Protein AF-A0A8J7PRW8-F1 (afdb_monomer)

Nearest PDB structures (foldseek):
  3bfv-assembly2_B  TM=8.418E-01  e=1.965E-11  Staphylococcus aureus
  2ved-assembly1_B  TM=7.877E-01  e=4.001E-12  Staphylococcus aureus
  7nib-assembly1_F  TM=8.378E-01  e=3.036E-10  Escherichia coli
  7nib-assembly1_E  TM=8.323E-01  e=1.944E-10  Escherichia coli
  4v02-assembly1_A  TM=8.306E-01  e=4.307E-07  Aquifex aeolicus

Solvent-accessible surface area (backbone atoms only — not comparable to full-atom values): 22833 Å² total; per-residue (Å²): 136,86,80,89,78,88,89,73,88,93,68,94,76,87,87,81,88,78,84,83,82,77,83,81,77,77,86,78,80,78,81,80,82,81,77,85,81,73,93,78,88,77,87,83,64,90,85,82,62,81,87,84,80,92,74,85,83,90,84,91,79,89,82,81,93,74,81,86,72,85,76,86,79,86,76,80,78,81,79,73,83,72,76,79,75,82,82,87,74,88,74,82,70,75,77,82,68,69,80,29,32,70,58,38,85,74,31,41,36,75,82,38,58,84,39,74,67,26,52,49,40,47,53,48,48,52,56,54,49,70,75,50,76,78,86,53,47,48,35,36,35,37,30,11,43,42,80,69,25,38,39,51,46,51,51,50,24,41,40,49,40,50,17,69,72,73,74,42,36,24,36,40,33,34,71,54,82,50,80,83,33,60,33,64,40,31,30,37,68,55,58,57,5,50,33,36,41,54,69,64,78,43,58,64,83,68,21,51,38,63,36,56,46,77,48,32,33,38,28,22,26,33,86,58,83,83,50,74,70,32,62,72,45,43,66,63,52,50,54,59,46,43,77,72,24,50,35,37,40,32,42,38,60,40,57,84,77,60,95,52,47,70,57,38,55,72,24,77,27,30,34,42,24,30,32,75,91,39,68,90,31,72,48,36,51,53,39,55,54,48,40,50,73,46,63,26,44,76,75,50,73,46,73,42,85,54,72,40,80,76,63,81,71,82,80,78,80,93,74,91,81,82,90,80,92,78,92,78,90,82,88,78,90,80,88,84,85,91,74,92,75,82,70,79,86,67,81,84,79,76,77,60,96,86,74,134

Mean predicted aligned error: 18.71 Å

Secondary structure (DSSP, 8-state):
-PPP----SS-----------PPPPPPPPPPPPPPPPPPPPPPPPGGGSPP----------------PPPPPP-PPPPPPPPPPP-------PPP----PPPPPTT-HHHH-TTSHHHHHHHHHHHHHHHHT-SSSPPEEEEEESSTTS-HHHHHHHHHHHHHHTTS--EEEEESS--TT-HHHHTT--S-S-HHHHHTTSS-HHHHPEE-SSTTEEEE---SS---HHHHHHHHHHHHHHHTT-SEEEEE-PSTTSS--HHHHHH-SEEEEEE-GGGTTSHHHHHHHHHHHHTT--EEEEEE--PPPPPP-PPPP------------------------------------TT--

pLDDT: mean 70.37, std 23.95, range [24.77, 97.81]

Radius of gyration: 39.71 Å; Cα contacts (8 Å, |Δi|>4): 454; chains: 1; bounding box: 93×118×89 Å

Sequence (356 aa):
MGRTFEVLGGRLRKAAGAESVTAVPFPVAEPEPDAPAGPILVPTTPDDLPDDDDSVPHVEVGGPRTKAAPSPQLLPPKPAPLPAAAEVAFQLLPAEARPAGAPGPEVITYHRPDHPVARQYRRLADGIASQHASGRPPLLLFTSASARTAGTATVANLAVTRAGDGLGRVLVIEAERCPGSSAERFGVPPVPGLRELLARTVPLSMALHRTGVDGVYHLPAGRSNVGTDEAARLPALLEQLRARFEWILVDAPVWGTHPLTHWVQASDGVYLVLRPDEWDSSQADMAHEGIARAGGKLRGCVTTDEPPIPAATGTPGPSANGHGDRDEVIDHVGSPVGVPRRRLRVPLIIRRPGDD

Foldseek 3Di:
DDDDDDDDDPDDDDDDDDDDDDDDDDDDDDDDDDDDDDDDDDDDDPVPDPDDDDDDDDDDDDDDDDDDDDDDDDDDDDDDPDPDDPDDDDDDDPPPQVAQDAFDPLLCCVVPVPDPVVVVLLLVLVLVCVVPVPPFQFAEEEAELDLFFARLSSLNNNQLSVVVVVPAAEEEEEQDDDQVHNCVRQSHDLPDFLQCCLVVVDPPVRQWHDGNGPSYIYGHNHDDDDDPSSLVCVLVVVVVVRVHTSYYYYRYYHPPPDDCLSVQVSGPEYEYEYAPVCCQPPSVVCRVVVSVVSVHHHPYYHHDPDGRDDRDDDDDDDDDDDDDDDDDDDDDDDDDDDDDDPDPPPPPPPDDPPDD

Structure (mmCIF, N/CA/C/O backbone):
data_AF-A0A8J7PRW8-F1
#
_entry.id   AF-A0A8J7PRW8-F1
#
loop_
_atom_site.group_PDB
_atom_site.id
_atom_site.type_symbol
_atom_site.label_atom_id
_atom_site.label_alt_id
_atom_site.label_comp_id
_atom_site.label_asym_id
_atom_site.label_entity_id
_atom_site.label_seq_id
_atom_site.pdbx_PDB_ins_code
_atom_site.Cartn_x
_atom_site.Cartn_y
_atom_site.Cartn_z
_atom_site.occupancy
_atom_site.B_iso_or_equiv
_atom_site.auth_seq_id
_atom_site.auth_comp_id
_atom_site.auth_asym_id
_atom_site.auth_atom_id
_atom_site.pdbx_PDB_model_num
ATOM 1 N N . MET A 1 1 ? -32.791 -2.041 -16.830 1.00 39.12 1 MET A N 1
ATOM 2 C CA . MET A 1 1 ? -31.819 -1.484 -17.797 1.00 39.12 1 MET A CA 1
ATOM 3 C C . MET A 1 1 ? -32.145 -0.013 -18.018 1.00 39.12 1 MET A C 1
ATOM 5 O O . MET A 1 1 ? -33.003 0.320 -18.829 1.00 39.12 1 MET A O 1
ATOM 9 N N . GLY A 1 2 ? -31.552 0.847 -17.188 1.00 32.38 2 GLY A N 1
ATOM 10 C CA . GLY A 1 2 ? -31.683 2.299 -17.291 1.00 32.38 2 GLY A CA 1
ATOM 11 C C . GLY A 1 2 ? -30.965 2.795 -18.541 1.00 32.38 2 GLY A C 1
ATOM 12 O O . GLY A 1 2 ? -29.828 2.408 -18.795 1.00 32.38 2 GLY A O 1
ATOM 13 N N . ARG A 1 3 ? -31.672 3.585 -19.347 1.00 33.50 3 ARG A N 1
ATOM 14 C CA . ARG A 1 3 ? -31.180 4.182 -20.588 1.00 33.50 3 ARG A CA 1
ATOM 15 C C . ARG A 1 3 ? -30.571 5.536 -20.244 1.00 33.50 3 ARG A C 1
ATOM 17 O O . ARG A 1 3 ? -31.283 6.407 -19.751 1.00 33.50 3 ARG A O 1
ATOM 24 N N . THR A 1 4 ? -29.280 5.710 -20.481 1.00 33.62 4 THR A N 1
ATOM 25 C CA . THR A 1 4 ? -28.637 7.023 -20.438 1.00 33.62 4 THR A CA 1
ATOM 26 C C . THR A 1 4 ? -29.005 7.803 -21.700 1.00 33.62 4 THR A C 1
ATOM 28 O O . THR A 1 4 ? -28.842 7.322 -22.818 1.00 33.62 4 THR A O 1
ATOM 31 N N . PHE A 1 5 ? -29.552 9.001 -21.499 1.00 34.16 5 PHE A N 1
ATOM 32 C CA . PHE A 1 5 ? -29.755 10.028 -22.516 1.00 34.16 5 PHE A CA 1
ATOM 33 C C . PHE A 1 5 ? -28.681 11.096 -22.295 1.00 34.16 5 PHE A C 1
ATOM 35 O O . PHE A 1 5 ? -28.517 11.551 -21.165 1.00 34.16 5 PHE A O 1
ATOM 42 N N . GLU A 1 6 ? -27.982 11.523 -23.343 1.00 36.00 6 GLU A N 1
ATOM 43 C CA . GLU A 1 6 ? -27.193 12.757 -23.293 1.00 36.00 6 GLU A CA 1
ATOM 44 C C . GLU A 1 6 ? -28.044 13.934 -23.775 1.00 36.00 6 GLU A C 1
ATOM 46 O O . GLU A 1 6 ? -28.747 13.855 -24.785 1.00 36.00 6 GLU A O 1
ATOM 51 N N . VAL A 1 7 ? -27.990 15.033 -23.021 1.00 32.31 7 VAL A N 1
ATOM 52 C CA . VAL A 1 7 ? -28.676 16.289 -23.322 1.00 32.31 7 VAL A CA 1
ATOM 53 C C . VAL A 1 7 ? -27.626 17.312 -23.732 1.00 32.31 7 VAL A C 1
ATOM 55 O O . VAL A 1 7 ? -26.867 17.790 -22.896 1.00 32.31 7 VAL A O 1
ATOM 58 N N . LEU A 1 8 ? -27.632 17.701 -25.006 1.00 35.25 8 LEU A N 1
ATOM 59 C CA . LEU A 1 8 ? -26.970 18.915 -25.474 1.00 35.25 8 LEU A CA 1
ATOM 60 C C . LEU A 1 8 ? -27.938 19.668 -26.401 1.00 35.25 8 LEU A C 1
ATOM 62 O O . LEU A 1 8 ? -28.358 19.149 -27.431 1.00 35.25 8 LEU A O 1
ATOM 66 N N . GLY A 1 9 ? -28.329 20.889 -26.022 1.00 46.78 9 GLY A N 1
ATOM 67 C CA . GLY A 1 9 ? -28.955 21.844 -26.949 1.00 46.78 9 GLY A CA 1
ATOM 68 C C . GLY A 1 9 ? -30.424 21.623 -27.350 1.00 46.78 9 GLY A C 1
ATOM 69 O O . GLY A 1 9 ? -30.821 22.043 -28.433 1.00 46.78 9 GLY A O 1
ATOM 70 N N . GLY A 1 10 ? -31.258 21.014 -26.501 1.00 40.97 10 GLY A N 1
ATOM 71 C CA . GLY A 1 10 ? -32.716 21.232 -26.544 1.00 40.97 10 GLY A CA 1
ATOM 72 C C . GLY A 1 10 ? -33.526 20.612 -27.696 1.00 40.97 10 GLY A C 1
ATOM 73 O O . GLY A 1 10 ? -34.686 20.986 -27.862 1.00 40.97 10 GLY A O 1
ATOM 74 N N . ARG A 1 11 ? -32.996 19.653 -28.472 1.00 34.28 11 ARG A N 1
ATOM 75 C CA . ARG A 1 11 ? -33.798 18.810 -29.391 1.00 34.28 11 ARG A CA 1
ATOM 76 C C . ARG A 1 11 ? -33.260 17.374 -29.461 1.00 34.28 11 ARG A C 1
ATOM 78 O O . ARG A 1 11 ? -32.131 17.164 -29.888 1.00 34.28 11 ARG A O 1
ATOM 85 N N . LEU A 1 12 ? -34.086 16.382 -29.102 1.00 32.88 12 LEU A N 1
ATOM 86 C CA . LEU A 1 12 ? -33.783 14.954 -29.286 1.00 32.88 12 LEU A CA 1
ATOM 87 C C . LEU A 1 12 ? -33.868 14.569 -30.774 1.00 32.88 12 LEU A C 1
ATOM 89 O O . LEU A 1 12 ? -34.892 14.799 -31.419 1.00 32.88 12 LEU A O 1
ATOM 93 N N . ARG A 1 13 ? -32.839 13.898 -31.301 1.00 40.28 13 ARG A N 1
ATOM 94 C CA . ARG A 1 13 ? -32.926 13.107 -32.540 1.00 40.28 13 ARG A CA 1
ATOM 95 C C . ARG A 1 13 ? -32.413 11.689 -32.291 1.00 40.28 13 ARG A C 1
ATOM 97 O O . ARG A 1 13 ? -31.433 11.491 -31.583 1.00 40.28 13 ARG A O 1
ATOM 104 N N . LYS A 1 14 ? -33.102 10.709 -32.880 1.00 35.78 14 LYS A N 1
ATOM 105 C CA . LYS A 1 14 ? -32.767 9.278 -32.856 1.00 35.78 14 LYS A CA 1
ATOM 106 C C . LYS A 1 14 ? -31.540 9.044 -33.746 1.00 35.78 14 LYS A C 1
ATOM 108 O O . LYS A 1 14 ? -31.634 9.260 -34.951 1.00 35.78 14 LYS A O 1
ATOM 113 N N . ALA A 1 15 ? -30.413 8.620 -33.175 1.00 37.31 15 ALA A N 1
ATOM 114 C CA . ALA A 1 15 ? -29.285 8.140 -33.968 1.00 37.31 15 ALA A CA 1
ATOM 115 C C . ALA A 1 15 ? -29.658 6.778 -34.577 1.00 37.31 15 ALA A C 1
ATOM 117 O O . ALA A 1 15 ? -30.018 5.840 -33.865 1.00 37.31 15 ALA A O 1
ATOM 118 N N . ALA A 1 16 ? -29.661 6.717 -35.906 1.00 36.75 16 ALA A N 1
ATOM 119 C CA . ALA A 1 16 ? -29.861 5.511 -36.694 1.00 36.75 16 ALA A CA 1
ATOM 120 C C . ALA A 1 16 ? -28.494 4.891 -37.016 1.00 36.75 16 ALA A C 1
ATOM 122 O O . ALA A 1 16 ? -27.565 5.624 -37.345 1.00 36.75 16 ALA A O 1
ATOM 123 N N . GLY A 1 17 ? -28.400 3.562 -36.954 1.00 48.97 17 GLY A N 1
ATOM 124 C CA . GLY A 1 17 ? -27.229 2.808 -37.407 1.00 48.97 17 GLY A CA 1
ATOM 125 C C . GLY A 1 17 ? -26.612 1.929 -36.324 1.00 48.97 17 GLY A C 1
ATOM 126 O O . GLY A 1 17 ? -25.584 2.274 -35.756 1.00 48.97 17 GLY A O 1
ATOM 127 N N . ALA A 1 18 ? -27.235 0.781 -36.061 1.00 34.28 18 ALA A N 1
ATOM 128 C CA . ALA A 1 18 ? -26.563 -0.370 -35.469 1.00 34.28 18 ALA A CA 1
ATOM 129 C C . ALA A 1 18 ? -27.143 -1.625 -36.132 1.00 34.28 18 ALA A C 1
ATOM 131 O O . ALA A 1 18 ? -28.318 -1.943 -35.941 1.00 34.28 18 ALA A O 1
ATOM 132 N N . GLU A 1 19 ? -26.338 -2.276 -36.970 1.00 42.56 19 GLU A N 1
ATOM 133 C CA . GLU A 1 19 ? -26.643 -3.595 -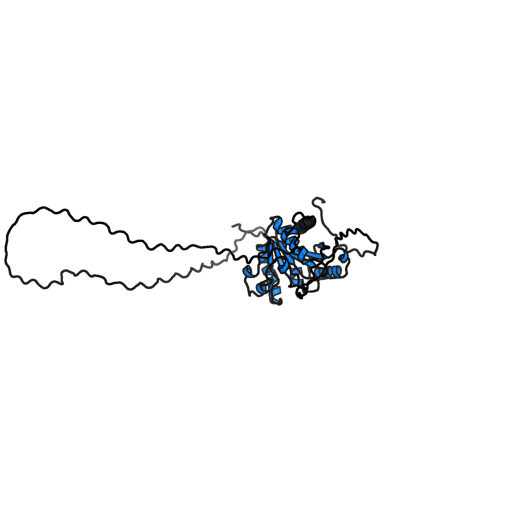37.521 1.00 42.56 19 GLU A CA 1
ATOM 134 C C . GLU A 1 19 ? -26.587 -4.644 -36.405 1.00 42.56 19 GLU A C 1
ATOM 136 O O . GLU A 1 19 ? -25.722 -4.613 -35.526 1.00 42.56 19 GLU A O 1
ATOM 141 N N . SER A 1 20 ? -27.546 -5.567 -36.425 1.00 38.97 20 SER A N 1
ATOM 142 C CA . SER A 1 20 ? -27.630 -6.683 -35.491 1.00 38.97 20 SER A CA 1
ATOM 143 C C . SER A 1 20 ? -26.578 -7.736 -35.833 1.00 38.97 20 SER A C 1
ATOM 145 O O . SER A 1 20 ? -26.661 -8.364 -36.887 1.00 38.97 20 SER A O 1
ATOM 147 N N . VAL A 1 21 ? -25.630 -7.978 -34.928 1.00 39.91 21 VAL A N 1
ATOM 148 C CA . VAL A 1 21 ? -24.772 -9.166 -34.996 1.00 39.91 21 VAL A CA 1
ATOM 149 C C . VAL A 1 21 ? -25.582 -10.359 -34.495 1.00 39.91 21 VAL A C 1
ATOM 151 O O . VAL A 1 21 ? -26.010 -10.403 -33.341 1.00 39.91 21 VAL A O 1
ATOM 154 N N . THR A 1 22 ? -25.837 -11.297 -35.399 1.00 41.53 22 THR A N 1
ATOM 155 C CA . THR A 1 22 ? -26.571 -12.538 -35.164 1.00 41.53 22 THR A CA 1
ATOM 156 C C . THR A 1 22 ? -25.794 -13.441 -34.209 1.00 41.53 22 THR A C 1
ATOM 158 O O . THR A 1 22 ? -24.582 -13.610 -34.344 1.00 41.53 22 THR A O 1
ATOM 161 N N . ALA A 1 23 ? -26.494 -14.038 -33.244 1.00 43.12 23 ALA A N 1
ATOM 162 C CA . ALA A 1 23 ? -25.923 -15.042 -32.356 1.00 43.12 23 ALA A CA 1
ATOM 163 C C . ALA A 1 23 ? -25.414 -16.241 -33.170 1.00 43.12 23 ALA A C 1
ATOM 165 O O . ALA A 1 23 ? -26.146 -16.786 -33.996 1.00 43.12 23 ALA A O 1
ATOM 166 N N . VAL A 1 24 ? -24.167 -16.649 -32.928 1.00 45.00 24 VAL A N 1
ATOM 167 C CA . VAL A 1 24 ? -23.604 -17.880 -33.492 1.00 45.00 24 VAL A CA 1
ATOM 168 C C . VAL A 1 24 ? -24.190 -19.055 -32.700 1.00 45.00 24 VAL A C 1
ATOM 170 O O . VAL A 1 24 ? -24.001 -19.097 -31.481 1.00 45.00 24 VAL A O 1
ATOM 173 N N . PRO A 1 25 ? -24.935 -19.981 -33.326 1.00 46.41 25 PRO A N 1
ATOM 174 C CA . PRO A 1 25 ? -25.463 -21.141 -32.625 1.00 46.41 25 PRO A CA 1
ATOM 175 C C . PRO A 1 25 ? -24.333 -22.119 -32.283 1.00 46.41 25 PRO A C 1
ATOM 177 O O . PRO A 1 25 ? -23.375 -22.277 -33.040 1.00 46.41 25 PRO A O 1
ATOM 180 N N . PHE A 1 26 ? -24.455 -22.773 -31.126 1.00 41.38 26 PHE A N 1
ATOM 181 C CA . PHE A 1 26 ? -23.578 -23.871 -30.721 1.00 41.38 26 PHE A CA 1
ATOM 182 C C . PHE A 1 26 ? -23.597 -24.990 -31.779 1.00 41.38 26 PHE A C 1
ATOM 184 O O . PHE A 1 26 ? -24.664 -25.265 -32.335 1.00 41.38 26 PHE A O 1
ATOM 191 N N . PRO A 1 27 ? -22.456 -25.649 -32.059 1.00 52.56 27 PRO A N 1
ATOM 192 C CA . PRO A 1 27 ? -22.428 -26.777 -32.981 1.00 52.56 27 PRO A CA 1
ATOM 193 C C . PRO A 1 27 ? -23.339 -27.897 -32.464 1.00 52.56 27 PRO A C 1
ATOM 195 O O . PRO A 1 27 ? -23.251 -28.309 -31.307 1.00 52.56 27 PRO A O 1
ATOM 198 N N . VAL A 1 28 ? -24.243 -28.346 -33.333 1.00 52.53 28 VAL A N 1
ATOM 199 C CA . VAL A 1 28 ? -25.141 -29.480 -33.099 1.00 52.53 28 VAL A CA 1
ATOM 200 C C . VAL A 1 28 ? -24.287 -30.745 -33.046 1.00 52.53 28 VAL A C 1
ATOM 202 O O . VAL A 1 28 ? -23.485 -30.977 -33.948 1.00 52.53 28 VAL A O 1
ATOM 205 N N . ALA A 1 29 ? -24.435 -31.533 -31.980 1.00 46.38 29 ALA A N 1
ATOM 206 C CA . ALA A 1 29 ? -23.782 -32.830 -31.857 1.00 46.38 29 ALA A CA 1
ATOM 207 C C . ALA A 1 29 ? -24.235 -33.747 -33.004 1.00 46.38 29 ALA A C 1
ATOM 209 O O . ALA A 1 29 ? -25.436 -33.918 -33.223 1.00 46.38 29 ALA A O 1
ATOM 210 N N . GLU A 1 30 ? -23.279 -34.305 -33.746 1.00 56.84 30 GLU A N 1
ATOM 211 C CA . GLU A 1 30 ? -23.557 -35.322 -34.759 1.00 56.84 30 GLU A CA 1
ATOM 212 C C . GLU A 1 30 ? -24.133 -36.580 -34.079 1.00 56.84 30 GLU A C 1
ATOM 214 O O . GLU A 1 30 ? -23.647 -36.965 -33.011 1.00 56.84 30 GLU A O 1
ATOM 219 N N . PRO A 1 31 ? -25.179 -37.213 -34.641 1.00 51.62 31 PRO A N 1
ATOM 220 C CA . PRO A 1 31 ? -25.717 -38.451 -34.093 1.00 51.62 31 PRO A CA 1
ATOM 221 C C . PRO A 1 31 ? -24.697 -39.585 -34.257 1.00 51.62 31 PRO A C 1
ATOM 223 O O . PRO A 1 31 ? -24.159 -39.787 -35.346 1.00 51.62 31 PRO A O 1
ATOM 226 N N . GLU A 1 32 ? -24.433 -40.320 -33.173 1.00 59.47 32 GLU A N 1
ATOM 227 C CA . GLU A 1 32 ? -23.596 -41.522 -33.217 1.00 59.47 32 GLU A CA 1
ATOM 228 C C . GLU A 1 32 ? -24.162 -42.564 -34.204 1.00 59.47 32 GLU A C 1
ATOM 230 O O . GLU A 1 32 ? -25.383 -42.687 -34.333 1.00 59.47 32 GLU A O 1
ATOM 235 N N . PRO A 1 33 ? -23.301 -43.329 -34.902 1.00 56.66 33 PRO A N 1
ATOM 236 C CA . PRO A 1 33 ? -23.744 -44.370 -35.822 1.00 56.66 33 PRO A CA 1
ATOM 237 C C . PRO A 1 33 ? -24.403 -45.544 -35.079 1.00 56.66 33 PRO A C 1
ATOM 239 O O . PRO A 1 33 ? -23.856 -46.066 -34.107 1.00 56.66 33 PRO A O 1
ATOM 242 N N . ASP A 1 34 ? -25.565 -45.970 -35.585 1.00 58.94 34 ASP A N 1
ATOM 243 C CA . ASP A 1 34 ? -26.371 -47.086 -35.079 1.00 58.94 34 ASP A CA 1
ATOM 244 C C . ASP A 1 34 ? -25.555 -48.377 -34.880 1.00 58.94 34 ASP A C 1
ATOM 246 O O . ASP A 1 34 ? -24.792 -48.815 -35.748 1.00 58.94 34 ASP A O 1
ATOM 250 N N . ALA A 1 35 ? -25.769 -49.028 -33.735 1.00 55.53 35 ALA A N 1
ATOM 251 C CA . ALA A 1 35 ? -25.228 -50.350 -33.435 1.00 55.53 35 ALA A CA 1
ATOM 252 C C . ALA A 1 35 ? -25.771 -51.411 -34.423 1.00 55.53 35 ALA A C 1
ATOM 254 O O . ALA A 1 35 ? -26.935 -51.337 -34.824 1.00 55.53 35 ALA A O 1
ATOM 255 N N . PRO A 1 36 ? -24.980 -52.434 -34.809 1.00 54.38 36 PRO A N 1
ATOM 256 C CA . PRO A 1 36 ? -25.421 -53.426 -35.786 1.00 54.38 36 PRO A CA 1
ATOM 257 C C . PRO A 1 36 ? -26.613 -54.246 -35.266 1.00 54.38 36 PRO A C 1
ATOM 259 O O . PRO A 1 36 ? -26.578 -54.803 -34.167 1.00 54.38 36 PRO A O 1
ATOM 262 N N . ALA A 1 37 ? -27.662 -54.326 -36.088 1.00 59.75 37 ALA A N 1
ATOM 263 C CA . ALA A 1 37 ? -28.901 -55.039 -35.800 1.00 59.75 37 ALA A CA 1
ATOM 264 C C . ALA A 1 37 ? -28.657 -56.543 -35.567 1.00 59.75 37 ALA A C 1
ATOM 266 O O . ALA A 1 37 ? -28.071 -57.233 -36.402 1.00 59.75 37 ALA A O 1
ATOM 267 N N . GLY A 1 38 ? -29.135 -57.058 -34.430 1.00 57.41 38 GLY A N 1
ATOM 268 C CA . GLY A 1 38 ? -29.214 -58.498 -34.171 1.00 57.41 38 GLY A CA 1
ATOM 269 C C . GLY A 1 38 ? -30.211 -59.201 -35.109 1.00 57.41 38 GLY A C 1
ATOM 270 O O . GLY A 1 38 ? -31.019 -58.535 -35.758 1.00 57.41 38 GLY A O 1
ATOM 271 N N . PRO A 1 39 ? -30.172 -60.543 -35.209 1.00 57.31 39 PRO A N 1
ATOM 272 C CA . PRO A 1 39 ? -30.936 -61.283 -36.211 1.00 57.31 39 PRO A CA 1
ATOM 273 C C . PRO A 1 39 ? -32.454 -61.112 -36.040 1.00 57.31 39 PRO A C 1
ATOM 275 O O . PRO A 1 39 ? -32.998 -61.297 -34.951 1.00 57.31 39 PRO A O 1
ATOM 278 N N . ILE A 1 40 ? -33.125 -60.784 -37.147 1.00 62.38 40 ILE A N 1
ATOM 279 C CA . ILE A 1 40 ? -34.576 -60.592 -37.253 1.00 62.38 40 ILE A CA 1
ATOM 280 C C . ILE A 1 40 ? -35.207 -61.893 -37.765 1.00 62.38 40 ILE A C 1
ATOM 282 O O . ILE A 1 40 ? -34.791 -62.422 -38.794 1.00 62.38 40 ILE A O 1
ATOM 286 N N . LEU A 1 41 ? -36.227 -62.399 -37.066 1.00 43.19 41 LEU A N 1
ATOM 287 C CA . LEU A 1 41 ? -37.080 -63.484 -37.562 1.00 43.19 41 LEU A CA 1
ATOM 288 C C . LEU A 1 41 ? -38.111 -62.909 -38.540 1.00 43.19 41 LEU A C 1
ATOM 290 O O . LEU A 1 41 ? -38.880 -62.019 -38.177 1.00 43.19 41 LEU A O 1
ATOM 294 N N . VAL A 1 42 ? -38.121 -63.420 -39.770 1.00 66.12 42 VAL A N 1
ATOM 295 C CA . VAL A 1 42 ? -39.061 -63.014 -40.824 1.00 66.12 42 VAL A CA 1
ATOM 296 C C . VAL A 1 42 ? -40.241 -63.997 -40.852 1.00 66.12 42 VAL A C 1
ATOM 298 O O . VAL A 1 42 ? -40.007 -65.206 -40.840 1.00 66.12 42 VAL A O 1
ATOM 301 N N . PRO A 1 43 ? -41.499 -63.523 -40.877 1.00 54.41 43 PRO A N 1
ATOM 302 C CA . PRO A 1 43 ? -42.664 -64.387 -41.031 1.00 54.41 43 PRO A CA 1
ATOM 303 C C . PRO A 1 43 ? -42.758 -64.906 -42.473 1.00 54.41 43 PRO A C 1
ATOM 305 O O . PRO A 1 43 ? -42.710 -64.120 -43.418 1.00 54.41 43 PRO A O 1
ATOM 308 N N . THR A 1 44 ? -42.897 -66.220 -42.647 1.00 49.31 44 THR A N 1
ATOM 309 C CA . THR A 1 44 ? -43.140 -66.840 -43.954 1.00 49.31 44 THR A CA 1
ATOM 310 C C . THR A 1 44 ? -44.577 -66.581 -44.406 1.00 49.31 44 THR A C 1
ATOM 312 O O . THR A 1 44 ? -45.532 -66.745 -43.642 1.00 49.31 44 THR A O 1
ATOM 315 N N . THR A 1 45 ? -44.728 -66.137 -45.651 1.00 51.09 45 THR A N 1
ATOM 316 C CA . THR A 1 45 ? -46.021 -65.972 -46.323 1.00 51.09 45 THR A CA 1
ATOM 317 C C . THR A 1 45 ? -46.547 -67.322 -46.829 1.00 51.09 45 THR A C 1
ATOM 319 O O . THR A 1 45 ? -45.745 -68.212 -47.098 1.00 51.09 45 THR A O 1
ATOM 322 N N . PRO A 1 46 ? -47.875 -67.501 -46.981 1.00 52.62 46 PRO A N 1
ATOM 323 C CA . PRO A 1 46 ? -48.491 -68.803 -47.280 1.00 52.62 46 PRO A CA 1
ATOM 324 C C . PRO A 1 46 ? -48.147 -69.411 -48.653 1.00 52.62 46 PRO A C 1
ATOM 326 O O . PRO A 1 46 ? -48.550 -70.537 -48.912 1.00 52.62 46 PRO A O 1
ATOM 329 N N . ASP A 1 47 ? -47.408 -68.691 -49.503 1.00 57.75 47 ASP A N 1
ATOM 330 C CA . ASP A 1 47 ? -46.996 -69.111 -50.854 1.00 57.75 47 ASP A CA 1
ATOM 331 C C . ASP A 1 47 ? -45.723 -69.993 -50.884 1.00 57.75 47 ASP A C 1
ATOM 333 O O . ASP A 1 47 ? -45.272 -70.371 -51.960 1.00 57.75 47 ASP A O 1
ATOM 337 N N . ASP A 1 48 ? -45.144 -70.347 -49.727 1.00 56.03 48 ASP A N 1
ATOM 338 C CA . ASP A 1 48 ? -43.972 -71.247 -49.609 1.00 56.03 48 ASP A CA 1
ATOM 339 C C . ASP A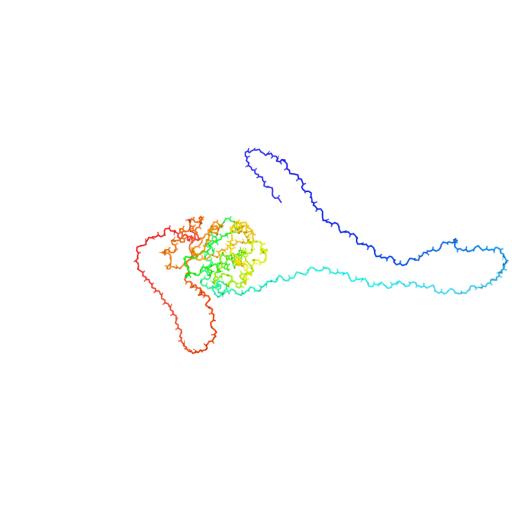 1 48 ? -44.348 -72.708 -49.249 1.00 56.03 48 ASP A C 1
ATOM 341 O O . ASP A 1 48 ? -43.538 -73.464 -48.702 1.00 56.03 48 ASP A O 1
ATOM 345 N N . LEU A 1 49 ? -45.583 -73.132 -49.538 1.00 53.41 49 LEU A N 1
ATOM 346 C CA . LEU A 1 49 ? -46.035 -74.519 -49.371 1.00 53.41 49 LEU A CA 1
ATOM 347 C C . LEU A 1 49 ? -46.093 -75.228 -50.740 1.00 53.41 49 LEU A C 1
ATOM 349 O O . LEU A 1 49 ? -46.647 -74.662 -51.679 1.00 53.41 49 LEU A O 1
ATOM 353 N N . PRO A 1 50 ? -45.523 -76.441 -50.884 1.00 57.09 50 PRO A N 1
ATOM 354 C CA . PRO A 1 50 ? -45.601 -77.204 -52.129 1.00 57.09 50 PRO A CA 1
ATOM 355 C C . PRO A 1 50 ? -47.049 -77.617 -52.435 1.00 57.09 50 PRO A C 1
ATOM 357 O O . PRO A 1 50 ? -47.789 -77.958 -51.515 1.00 57.09 50 PRO A O 1
ATOM 360 N N . ASP A 1 51 ? -47.415 -77.592 -53.722 1.00 50.41 51 ASP A N 1
ATOM 361 C CA . ASP A 1 51 ? -48.742 -77.950 -54.241 1.00 50.41 51 ASP A CA 1
ATOM 362 C C . ASP A 1 51 ? -49.244 -79.292 -53.672 1.00 50.41 51 ASP A C 1
ATOM 364 O O . ASP A 1 51 ? -48.638 -80.344 -53.901 1.00 50.41 51 ASP A O 1
ATOM 368 N N . ASP A 1 52 ? -50.365 -79.248 -52.945 1.00 52.62 52 ASP A N 1
ATOM 369 C CA . ASP A 1 52 ? -51.104 -80.435 -52.513 1.00 52.62 52 ASP A CA 1
ATOM 370 C C . ASP A 1 52 ? -51.848 -81.024 -53.725 1.00 52.62 52 ASP A C 1
ATOM 372 O O . ASP A 1 52 ? -52.820 -80.459 -54.231 1.00 52.62 52 ASP A O 1
ATOM 376 N N . ASP A 1 53 ? -51.350 -82.164 -54.204 1.00 50.66 53 ASP A N 1
ATOM 377 C CA . ASP A 1 53 ? -51.959 -83.007 -55.233 1.00 50.66 53 ASP A CA 1
ATOM 378 C C . ASP A 1 53 ? -53.255 -83.653 -54.703 1.00 50.66 53 ASP A C 1
ATOM 380 O O . ASP A 1 53 ? -53.269 -84.373 -53.700 1.00 50.66 53 ASP A O 1
ATOM 384 N N . ASP A 1 54 ? -54.362 -83.379 -55.395 1.00 50.75 54 ASP A N 1
ATOM 385 C CA . ASP A 1 54 ? -55.708 -83.865 -55.102 1.00 50.75 54 ASP A CA 1
ATOM 386 C C . ASP A 1 54 ? -55.815 -85.388 -55.314 1.00 50.75 54 ASP A C 1
ATOM 388 O O . ASP A 1 54 ? -56.010 -85.884 -56.426 1.00 50.75 54 ASP A O 1
ATOM 392 N N . SER A 1 55 ? -55.794 -86.165 -54.228 1.00 48.62 55 SER A N 1
ATOM 393 C CA . SER A 1 55 ? -56.381 -87.515 -54.217 1.00 48.62 55 SER A CA 1
ATOM 394 C C . SER A 1 55 ? -56.884 -87.962 -52.825 1.00 48.62 55 SER A C 1
ATOM 396 O O . SER A 1 55 ? -56.175 -88.551 -52.018 1.00 48.62 55 SER A O 1
ATOM 398 N N . VAL A 1 56 ? -58.173 -87.664 -52.592 1.00 43.56 56 VAL A N 1
ATOM 399 C CA . VAL A 1 56 ? -59.211 -88.251 -51.686 1.00 43.56 56 VAL A CA 1
ATOM 400 C C . VAL A 1 56 ? -58.950 -89.718 -51.227 1.00 43.56 56 VAL A C 1
ATOM 402 O O . VAL A 1 56 ? -58.356 -90.444 -52.022 1.00 43.56 56 VAL A O 1
ATOM 405 N N . PRO A 1 57 ? -59.498 -90.271 -50.093 1.00 45.78 57 PRO A N 1
ATOM 406 C CA . PRO A 1 57 ? -60.709 -89.844 -49.362 1.00 45.78 57 PRO A CA 1
ATOM 407 C C . PRO A 1 57 ? -60.829 -90.065 -47.815 1.00 45.78 57 PRO A C 1
ATOM 409 O O . PRO A 1 57 ? -60.123 -90.837 -47.180 1.00 45.78 57 PRO A O 1
ATOM 412 N N . HIS A 1 58 ? -61.843 -89.379 -47.265 1.00 43.16 58 HIS A N 1
ATOM 413 C CA . HIS A 1 58 ? -62.679 -89.567 -46.053 1.00 43.16 58 HIS A CA 1
ATOM 414 C C . HIS A 1 58 ? -62.413 -90.701 -45.028 1.00 43.16 58 HIS A C 1
ATOM 416 O O . HIS A 1 58 ? -62.496 -91.878 -45.370 1.00 43.16 58 HIS A O 1
ATOM 422 N N . VAL A 1 59 ? -62.381 -90.335 -43.732 1.00 47.59 59 VAL A N 1
ATOM 423 C CA . VAL A 1 59 ? -62.935 -91.132 -42.611 1.00 47.59 59 VAL A CA 1
ATOM 424 C C . VAL A 1 59 ? -63.553 -90.194 -41.555 1.00 47.59 59 VAL A C 1
ATOM 426 O O . VAL A 1 59 ? -62.848 -89.421 -40.911 1.00 47.59 59 VAL A O 1
ATOM 429 N N . GLU A 1 60 ? -64.870 -90.289 -41.350 1.00 48.84 60 GLU A N 1
ATOM 430 C CA . GLU A 1 60 ? -65.567 -89.794 -40.153 1.00 48.84 60 GLU A CA 1
ATOM 431 C C . GLU A 1 60 ? -65.386 -90.786 -38.998 1.00 48.84 60 GLU A C 1
ATOM 433 O O . GLU A 1 60 ? -65.685 -91.962 -39.185 1.00 48.84 60 GLU A O 1
ATOM 438 N N . VAL A 1 61 ? -65.047 -90.327 -37.786 1.00 42.97 61 VAL A N 1
ATOM 439 C CA . VAL A 1 61 ? -65.523 -90.976 -36.548 1.00 42.97 61 VAL A CA 1
ATOM 440 C C . VAL A 1 61 ? -65.667 -89.933 -35.435 1.00 42.97 61 VAL A C 1
ATOM 442 O O . VAL A 1 61 ? -64.693 -89.328 -34.990 1.00 42.97 61 VAL A O 1
ATOM 445 N N . GLY A 1 62 ? -66.901 -89.729 -34.971 1.00 36.72 62 GLY A N 1
ATOM 446 C CA . GLY A 1 62 ? -67.205 -88.921 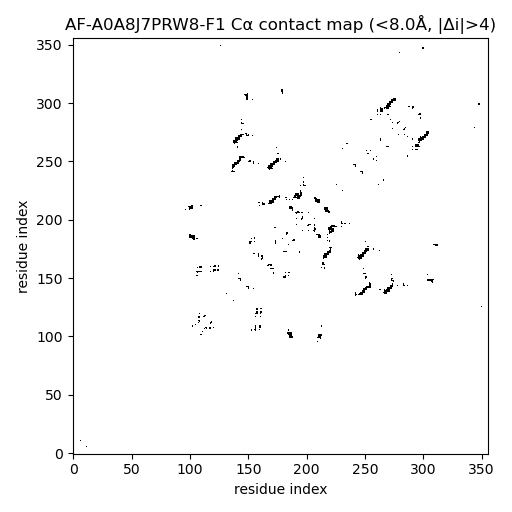-33.794 1.00 36.72 62 GLY A CA 1
ATOM 447 C C . GLY A 1 62 ? -66.727 -89.552 -32.480 1.00 36.72 62 GLY A C 1
ATOM 448 O O . GLY A 1 62 ? -66.679 -90.770 -32.327 1.00 36.72 62 GLY A O 1
ATOM 449 N N . GLY A 1 63 ? -66.435 -88.705 -31.493 1.00 39.81 63 GLY A N 1
ATOM 450 C CA . GLY A 1 63 ? -66.153 -89.113 -30.117 1.00 39.81 63 GLY A CA 1
ATOM 451 C C . GLY A 1 63 ? -66.231 -87.930 -29.140 1.00 39.81 63 GLY A C 1
ATOM 452 O O . GLY A 1 63 ? -66.048 -86.788 -29.556 1.00 39.81 63 GLY A O 1
ATOM 453 N N . PRO A 1 64 ? -66.577 -88.151 -27.858 1.00 45.16 64 PRO A N 1
ATOM 454 C CA . PRO A 1 64 ? -67.275 -87.174 -27.024 1.00 45.16 64 PRO A CA 1
ATOM 455 C C . PRO A 1 64 ? -66.352 -86.216 -26.255 1.00 45.16 64 PRO A C 1
ATOM 457 O O . PRO A 1 64 ? -65.270 -86.583 -25.805 1.00 45.16 64 PRO A O 1
ATOM 460 N N . ARG A 1 65 ? -66.855 -84.993 -26.027 1.00 49.06 65 ARG A N 1
ATOM 461 C CA . ARG A 1 65 ? -66.266 -83.928 -25.194 1.00 49.06 65 ARG A CA 1
ATOM 462 C C . ARG A 1 65 ? -65.799 -84.437 -23.821 1.00 49.06 65 ARG A C 1
ATOM 464 O O . ARG A 1 65 ? -66.624 -84.788 -22.979 1.00 49.06 65 ARG A O 1
ATOM 471 N N . THR A 1 66 ? -64.502 -84.326 -23.543 1.00 44.69 66 THR A N 1
ATOM 472 C CA . THR A 1 66 ? -63.936 -84.417 -22.188 1.00 44.69 66 THR A CA 1
ATOM 473 C C . THR A 1 66 ? -63.532 -83.038 -21.658 1.00 44.69 66 THR A C 1
ATOM 475 O O . THR A 1 66 ? -62.868 -82.271 -22.346 1.00 44.69 66 THR A O 1
ATOM 478 N N . LYS A 1 67 ? -63.994 -82.753 -20.428 1.00 44.62 67 LYS A N 1
ATOM 479 C CA . LYS A 1 67 ? -63.689 -81.638 -19.503 1.00 44.62 67 LYS A CA 1
ATOM 480 C C . LYS A 1 67 ? -62.596 -80.648 -19.945 1.00 44.62 67 LYS A C 1
ATOM 482 O O . LYS A 1 67 ? -61.422 -80.998 -19.997 1.00 44.62 67 LYS A O 1
ATOM 487 N N . ALA A 1 68 ? -62.990 -79.383 -20.111 1.00 46.25 68 ALA A N 1
ATOM 488 C CA . ALA A 1 68 ? -62.072 -78.255 -20.240 1.00 46.25 68 ALA A CA 1
ATOM 489 C C . ALA A 1 68 ? -61.160 -78.153 -19.003 1.00 46.25 68 ALA A C 1
ATOM 491 O O . ALA A 1 68 ? -61.637 -77.980 -17.879 1.00 46.25 68 ALA A O 1
ATOM 492 N N . ALA A 1 69 ? -59.852 -78.280 -19.224 1.00 54.25 69 ALA A N 1
ATOM 493 C CA . ALA A 1 69 ? -58.829 -77.905 -18.257 1.00 54.25 69 ALA A CA 1
ATOM 494 C C . ALA A 1 69 ? -58.800 -76.368 -18.104 1.00 54.25 69 ALA A C 1
ATOM 496 O O . ALA A 1 69 ? -59.104 -75.663 -19.070 1.00 54.25 69 ALA A O 1
ATOM 497 N N . PRO A 1 70 ? -58.464 -75.829 -16.916 1.00 56.91 70 PRO A N 1
ATOM 498 C CA . PRO A 1 70 ? -58.394 -74.386 -16.705 1.00 56.91 70 PRO A CA 1
ATOM 499 C C . PRO A 1 70 ? -57.336 -73.761 -17.622 1.00 56.91 70 PRO A C 1
ATOM 501 O O . PRO A 1 70 ? -56.203 -74.237 -17.689 1.00 56.91 70 PRO A O 1
ATOM 504 N N . SER A 1 71 ? -57.725 -72.699 -18.332 1.00 56.41 71 SER A N 1
ATOM 505 C CA . SER A 1 71 ? -56.859 -71.967 -19.255 1.00 56.41 71 SER A CA 1
ATOM 506 C C . SER A 1 71 ? -55.593 -71.462 -18.545 1.00 56.41 71 SER A C 1
ATOM 508 O O . SER A 1 71 ? -55.697 -70.953 -17.424 1.00 56.41 71 SER A O 1
ATOM 510 N N . PRO A 1 72 ? -54.405 -71.558 -19.170 1.00 59.81 72 PRO A N 1
ATOM 511 C CA . PRO A 1 72 ? -53.172 -71.061 -18.574 1.00 59.81 72 PRO A CA 1
ATOM 512 C C . PRO A 1 72 ? -53.261 -69.545 -18.368 1.00 59.81 72 PRO A C 1
ATOM 514 O O . PRO A 1 72 ? -53.537 -68.791 -19.301 1.00 59.81 72 PRO A O 1
ATOM 517 N N . GLN A 1 73 ? -53.044 -69.097 -17.131 1.00 61.66 73 GLN A N 1
ATOM 518 C CA . GLN A 1 73 ? -52.952 -67.675 -16.811 1.00 61.66 73 GLN A CA 1
ATOM 519 C C . GLN A 1 73 ? -51.559 -67.160 -17.186 1.00 61.66 73 GLN A C 1
ATOM 521 O O . GLN A 1 73 ? -50.547 -67.688 -16.725 1.00 61.66 73 GLN A O 1
ATOM 526 N N . LEU A 1 74 ? -51.518 -66.119 -18.021 1.00 52.59 74 LEU A N 1
ATOM 527 C CA . LEU A 1 74 ? -50.292 -65.399 -18.357 1.00 52.59 74 LEU A CA 1
ATOM 528 C C . LEU A 1 74 ? -49.823 -64.606 -17.127 1.00 52.59 74 LEU A C 1
ATOM 530 O O . LEU A 1 74 ? -50.482 -63.654 -16.708 1.00 52.59 74 LEU A O 1
ATOM 534 N N . LEU A 1 75 ? -48.681 -64.982 -16.554 1.00 60.66 75 LEU A N 1
ATOM 535 C CA . LEU A 1 75 ? -47.978 -64.152 -15.577 1.00 60.66 75 LEU A CA 1
ATOM 536 C C . LEU A 1 75 ? -47.189 -63.068 -16.331 1.00 60.66 75 LEU A C 1
ATOM 538 O O . LEU A 1 75 ? -46.431 -63.412 -17.242 1.00 60.66 75 LEU A O 1
ATOM 542 N N . PRO A 1 76 ? -47.336 -61.775 -15.987 1.00 69.88 76 PRO A N 1
ATOM 543 C CA . PRO A 1 76 ? -46.544 -60.727 -16.615 1.00 69.88 76 PRO A CA 1
ATOM 544 C C . PRO A 1 76 ? -45.053 -60.920 -16.282 1.00 69.88 76 PRO A C 1
ATOM 546 O O . PRO A 1 76 ? -44.720 -61.306 -15.155 1.00 69.88 76 PRO A O 1
ATOM 549 N N . PRO A 1 77 ? -44.140 -60.663 -17.236 1.00 68.25 77 PRO A N 1
ATOM 550 C CA . PRO A 1 77 ? -42.712 -60.820 -17.004 1.00 68.25 77 PRO A CA 1
ATOM 551 C C . PRO A 1 77 ? -42.241 -59.857 -15.910 1.00 68.25 77 PRO A C 1
ATOM 553 O O . PRO A 1 77 ? -42.604 -58.679 -15.893 1.00 68.25 77 PRO A O 1
ATOM 556 N N . LYS A 1 78 ? -41.411 -60.364 -14.992 1.00 61.69 78 LYS A N 1
ATOM 557 C CA . LYS A 1 78 ? -40.753 -59.562 -13.955 1.00 61.69 78 LYS A CA 1
ATOM 558 C C . LYS A 1 78 ? -39.958 -58.438 -14.642 1.00 61.69 78 LYS A C 1
ATOM 560 O O . LYS A 1 78 ? -39.084 -58.766 -15.446 1.00 61.69 78 LYS A O 1
ATOM 565 N N . PRO A 1 79 ? -40.232 -57.149 -14.359 1.00 66.56 79 PRO A N 1
ATOM 566 C CA . PRO A 1 79 ? -39.535 -56.057 -15.024 1.00 66.56 79 PRO A CA 1
ATOM 567 C C . PRO A 1 79 ? -38.037 -56.159 -14.734 1.00 66.56 79 PRO A C 1
ATOM 569 O O . PRO A 1 79 ? -37.627 -56.330 -13.581 1.00 66.56 79 PRO A O 1
ATOM 572 N N . ALA A 1 80 ? -37.229 -56.106 -15.794 1.00 70.50 80 ALA A N 1
ATOM 573 C CA . ALA A 1 80 ? -35.781 -56.054 -15.672 1.00 70.50 80 ALA A CA 1
ATOM 574 C C . ALA A 1 80 ? -35.388 -54.808 -14.856 1.00 70.50 80 ALA A C 1
ATOM 576 O O . ALA A 1 80 ? -36.057 -53.776 -14.977 1.00 70.50 80 ALA A O 1
ATOM 577 N N . PRO A 1 81 ? -34.332 -54.871 -14.024 1.00 70.25 81 PRO A N 1
ATOM 578 C CA . PRO A 1 81 ? -33.825 -53.679 -13.362 1.00 70.25 81 PRO A CA 1
ATOM 579 C C . PRO A 1 81 ? -33.463 -52.654 -14.437 1.00 70.25 81 PRO A C 1
ATOM 581 O O . PRO A 1 81 ? -32.652 -52.942 -15.319 1.00 70.25 81 PRO A O 1
ATOM 584 N N . LEU A 1 82 ? -34.087 -51.478 -14.383 1.00 68.62 82 LEU A N 1
ATOM 585 C CA . LEU A 1 82 ? -33.675 -50.345 -15.202 1.00 68.62 82 LEU A CA 1
ATOM 586 C C . LEU A 1 82 ? -32.194 -50.063 -14.896 1.00 68.62 82 LEU A C 1
ATOM 588 O O . LEU A 1 82 ? -31.815 -50.112 -13.719 1.00 68.62 82 LEU A O 1
ATOM 592 N N . PRO A 1 83 ? -31.347 -49.796 -15.908 1.00 66.94 83 PRO A N 1
ATOM 593 C CA . PRO A 1 83 ? -29.981 -49.368 -15.648 1.00 66.94 83 PRO A CA 1
ATOM 594 C C . PRO A 1 83 ? -30.040 -48.144 -14.733 1.00 66.94 83 PRO A C 1
ATOM 596 O O . PRO A 1 83 ? -30.857 -47.247 -14.954 1.00 66.94 83 PRO A O 1
ATOM 599 N N . ALA A 1 84 ? -29.227 -48.141 -13.675 1.00 68.94 84 ALA A N 1
ATOM 600 C CA . ALA A 1 84 ? -29.150 -47.003 -12.771 1.00 68.94 84 ALA A CA 1
ATOM 601 C C . ALA A 1 84 ? -28.875 -45.756 -13.618 1.00 68.94 84 ALA A C 1
ATOM 603 O O . ALA A 1 84 ? -27.871 -45.705 -14.332 1.00 68.94 84 ALA A O 1
ATOM 604 N N . ALA A 1 85 ? -29.805 -44.799 -13.603 1.00 68.38 85 ALA A N 1
ATOM 605 C CA . ALA A 1 85 ? -29.616 -43.541 -14.301 1.00 68.38 85 ALA A CA 1
ATOM 606 C C . ALA A 1 85 ? -28.310 -42.929 -13.786 1.00 68.38 85 ALA A C 1
ATOM 608 O O . ALA A 1 85 ? -28.126 -42.801 -12.575 1.00 68.38 85 ALA A O 1
ATOM 609 N N . ALA A 1 86 ? -27.382 -42.624 -14.693 1.00 69.19 86 ALA A N 1
ATOM 610 C CA . ALA A 1 86 ? -26.129 -41.996 -14.316 1.00 69.19 86 ALA A CA 1
ATOM 611 C C . ALA A 1 86 ? -26.448 -40.623 -13.709 1.00 69.19 86 ALA A C 1
ATOM 613 O O . ALA A 1 86 ? -26.868 -39.707 -14.417 1.00 69.19 86 ALA A O 1
ATOM 614 N N . GLU A 1 87 ? -26.296 -40.488 -12.393 1.00 73.38 87 GLU A N 1
ATOM 615 C CA . GLU A 1 87 ? -26.398 -39.187 -11.744 1.00 73.38 87 GLU A CA 1
ATOM 616 C C . GLU A 1 87 ? -25.169 -38.356 -12.109 1.00 73.38 87 GLU A C 1
ATOM 618 O O . GLU A 1 87 ? -24.032 -38.697 -11.782 1.00 73.38 87 GLU A O 1
ATOM 623 N N . VAL A 1 88 ? -25.411 -37.239 -12.793 1.00 68.25 88 VAL A N 1
ATOM 624 C CA . VAL A 1 88 ? -24.402 -36.206 -13.017 1.00 68.25 88 VAL A CA 1
ATOM 625 C C . VAL A 1 88 ? -24.504 -35.214 -11.864 1.00 68.25 88 VAL A C 1
ATOM 627 O O . VAL A 1 88 ? -25.438 -34.415 -11.802 1.00 68.25 88 VAL A O 1
ATOM 630 N N . ALA A 1 89 ? -23.541 -35.262 -10.946 1.00 74.12 89 ALA A N 1
ATOM 631 C CA . ALA A 1 89 ? -23.444 -34.329 -9.830 1.00 74.12 89 ALA A CA 1
ATOM 632 C C . ALA A 1 89 ? -22.270 -33.366 -10.034 1.00 74.12 89 ALA A C 1
ATOM 634 O O . ALA A 1 89 ? -21.133 -33.779 -10.258 1.00 74.12 89 ALA A O 1
ATOM 635 N N . PHE A 1 90 ? -22.534 -32.065 -9.908 1.00 62.94 90 PHE A N 1
ATOM 636 C CA . PHE A 1 90 ? -21.480 -31.068 -9.766 1.00 62.94 90 PHE A CA 1
ATOM 637 C C . PHE A 1 90 ? -21.060 -31.009 -8.296 1.00 62.94 90 PHE A C 1
ATOM 639 O O . PHE A 1 90 ? -21.764 -30.446 -7.457 1.00 62.94 90 PHE A O 1
ATOM 646 N N . GLN A 1 91 ? -19.912 -31.603 -7.980 1.00 50.31 91 GLN A N 1
ATOM 647 C CA . GLN A 1 91 ? -19.247 -31.382 -6.703 1.00 50.31 91 GLN A CA 1
ATOM 648 C C . GLN A 1 91 ? -18.255 -30.238 -6.858 1.00 50.31 91 GLN A C 1
ATOM 650 O O . GLN A 1 91 ? -17.273 -30.330 -7.594 1.00 50.31 91 GLN A O 1
ATOM 655 N N . LEU A 1 92 ? -18.529 -29.146 -6.149 1.00 43.62 92 LEU A N 1
ATOM 656 C CA . LEU A 1 92 ? -17.599 -28.037 -6.022 1.00 43.62 92 LEU A CA 1
ATOM 657 C C . LEU A 1 92 ? -16.398 -28.568 -5.231 1.00 43.62 92 LEU A C 1
ATOM 659 O O . LEU A 1 92 ? -16.497 -28.781 -4.023 1.00 43.62 92 LEU A O 1
ATOM 663 N N . LEU A 1 93 ? -15.286 -28.842 -5.919 1.00 38.59 93 LEU A N 1
ATOM 664 C CA . LEU A 1 93 ? -14.013 -29.082 -5.246 1.00 38.59 93 LEU A CA 1
ATOM 665 C C . LEU A 1 93 ? -13.773 -27.865 -4.346 1.00 38.59 93 LEU A C 1
ATOM 667 O O . LEU A 1 93 ? -13.860 -26.742 -4.860 1.00 38.59 93 LEU A O 1
ATOM 671 N N . PRO A 1 94 ? -13.529 -28.040 -3.031 1.00 44.12 94 PRO A N 1
ATOM 672 C CA . PRO A 1 94 ? -13.135 -26.927 -2.183 1.00 44.12 94 PRO A CA 1
ATOM 673 C C . PRO A 1 94 ? -12.017 -26.209 -2.920 1.00 44.12 94 PRO A C 1
ATOM 675 O O . PRO A 1 94 ? -11.053 -26.861 -3.325 1.00 44.12 94 PRO A O 1
ATOM 678 N N . ALA A 1 95 ? -12.175 -24.907 -3.183 1.00 47.69 95 ALA A N 1
ATOM 679 C CA . ALA A 1 95 ? -11.073 -24.132 -3.724 1.00 47.69 95 ALA A CA 1
ATOM 680 C C . ALA A 1 95 ? -9.891 -24.439 -2.810 1.00 47.69 95 ALA A C 1
ATOM 682 O O . ALA A 1 95 ? -10.009 -24.203 -1.606 1.00 47.69 95 ALA A O 1
ATOM 683 N N . GLU A 1 96 ? -8.833 -25.058 -3.341 1.00 42.62 96 GLU A N 1
ATOM 684 C CA . GLU A 1 96 ? -7.625 -25.325 -2.575 1.00 42.62 96 GLU A CA 1
ATOM 685 C C . GLU A 1 96 ? -7.050 -23.959 -2.207 1.00 42.62 96 GLU A C 1
ATOM 687 O O . GLU A 1 96 ? -6.217 -23.380 -2.904 1.00 42.62 96 GLU A O 1
ATOM 692 N N . ALA A 1 97 ? -7.569 -23.378 -1.129 1.00 47.88 97 ALA A N 1
ATOM 693 C CA . ALA A 1 97 ? -6.946 -22.291 -0.435 1.00 47.88 97 ALA A CA 1
ATOM 694 C C . ALA A 1 97 ? -5.671 -22.920 0.094 1.00 47.88 97 ALA A C 1
ATOM 696 O O . ALA A 1 97 ? -5.675 -23.577 1.134 1.00 47.88 97 ALA A O 1
ATOM 697 N N . ARG A 1 98 ? -4.589 -22.792 -0.680 1.00 48.34 98 ARG A N 1
ATOM 698 C CA . ARG A 1 98 ? -3.243 -23.008 -0.171 1.00 48.34 98 ARG A CA 1
ATOM 699 C C . ARG A 1 98 ? -3.214 -22.254 1.156 1.00 48.34 98 ARG A C 1
ATOM 701 O O . ARG A 1 98 ? -3.458 -21.046 1.112 1.00 48.34 98 ARG A O 1
ATOM 708 N N . PRO A 1 99 ? -3.067 -22.936 2.304 1.00 50.06 99 PRO A N 1
ATOM 709 C CA . PRO A 1 99 ? -3.255 -22.285 3.586 1.00 50.06 99 PRO A CA 1
ATOM 710 C C . PRO A 1 99 ? -2.226 -21.168 3.654 1.00 50.06 99 PRO A C 1
ATOM 712 O O . PRO A 1 99 ? -1.022 -21.423 3.680 1.00 50.06 99 PRO A O 1
ATOM 715 N N . ALA A 1 100 ? -2.705 -19.931 3.564 1.00 61.69 100 ALA A N 1
ATOM 716 C CA . ALA A 1 100 ? -1.869 -18.783 3.816 1.00 61.69 100 ALA A CA 1
ATOM 717 C C . ALA A 1 100 ? -1.408 -18.901 5.266 1.00 61.69 100 ALA A C 1
ATOM 719 O O . ALA A 1 100 ? -2.199 -19.247 6.150 1.00 61.69 100 ALA A O 1
ATOM 720 N N . GLY A 1 101 ? -0.116 -18.685 5.493 1.00 69.44 101 GLY A N 1
ATOM 721 C CA . GLY A 1 101 ? 0.418 -18.657 6.845 1.00 69.44 101 GLY A CA 1
ATOM 722 C C . GLY A 1 101 ? -0.318 -17.613 7.684 1.00 69.44 101 GLY A C 1
ATOM 723 O O . GLY A 1 101 ? -0.857 -16.634 7.160 1.00 69.44 101 GLY A O 1
ATOM 724 N N . ALA A 1 102 ? -0.342 -17.817 9.001 1.00 78.12 102 ALA A N 1
ATOM 725 C CA . ALA A 1 102 ? -0.782 -16.762 9.901 1.00 78.12 102 ALA A CA 1
ATOM 726 C C . ALA A 1 102 ? 0.083 -15.504 9.670 1.00 78.12 102 ALA A C 1
ATOM 728 O O . ALA A 1 102 ? 1.286 -15.646 9.424 1.00 78.12 102 ALA A O 1
ATOM 729 N N . PRO A 1 103 ? -0.494 -14.292 9.755 1.00 82.00 103 PRO A N 1
ATOM 730 C CA . PRO A 1 103 ? 0.277 -13.067 9.625 1.00 82.00 103 PRO A CA 1
ATOM 731 C C . PRO A 1 103 ? 1.440 -12.995 10.618 1.00 82.00 103 PRO A C 1
ATOM 733 O O . PRO A 1 103 ? 1.332 -13.481 11.748 1.00 82.00 103 PRO A O 1
ATOM 736 N N . GLY A 1 104 ? 2.527 -12.336 10.221 1.00 81.75 104 GLY A N 1
ATOM 737 C CA . GLY A 1 104 ? 3.693 -12.102 11.072 1.00 81.75 104 GLY A CA 1
ATOM 738 C C . GLY A 1 104 ? 3.356 -11.333 12.364 1.00 81.75 104 GLY A C 1
ATOM 739 O O . GLY A 1 104 ? 2.319 -10.662 12.441 1.00 81.75 104 GLY A O 1
ATOM 740 N N . PRO A 1 105 ? 4.198 -11.431 13.409 1.00 82.81 105 PRO A N 1
ATOM 741 C CA . PRO A 1 105 ? 3.956 -10.814 14.720 1.00 82.81 105 PRO A CA 1
ATOM 742 C C . PRO A 1 105 ? 3.823 -9.280 14.691 1.00 82.81 105 PRO A C 1
ATOM 744 O O . PRO A 1 105 ? 3.171 -8.708 15.563 1.00 82.81 105 PRO A O 1
ATOM 747 N N . GLU A 1 106 ? 4.395 -8.613 13.690 1.00 81.19 106 GLU A N 1
ATOM 748 C CA . GLU A 1 106 ? 4.286 -7.166 13.449 1.00 81.19 106 GLU A CA 1
ATOM 749 C C . GLU A 1 106 ? 2.854 -6.695 13.142 1.00 81.19 106 GLU A C 1
ATOM 751 O O . GLU A 1 106 ? 2.536 -5.510 13.249 1.00 81.19 106 GLU A O 1
ATOM 756 N N . VAL A 1 107 ? 1.954 -7.604 12.750 1.00 84.44 107 VAL A N 1
ATOM 757 C CA . VAL A 1 107 ? 0.563 -7.273 12.435 1.00 84.44 107 VAL A CA 1
ATOM 758 C C . VAL A 1 107 ? -0.232 -7.239 13.740 1.00 84.44 107 VAL A C 1
ATOM 760 O O . VAL A 1 107 ? -1.094 -8.076 14.010 1.00 84.44 107 VAL A O 1
ATOM 763 N N . ILE A 1 108 ? 0.087 -6.264 14.594 1.00 85.06 108 ILE A N 1
ATOM 764 C CA . ILE A 1 108 ? -0.508 -6.068 15.926 1.00 85.06 108 ILE A CA 1
ATOM 765 C C . ILE A 1 108 ? -2.034 -5.987 15.841 1.00 85.06 108 ILE A C 1
ATOM 767 O O . ILE A 1 108 ? -2.730 -6.468 16.727 1.00 85.06 108 ILE A O 1
ATOM 771 N N . THR A 1 109 ? -2.565 -5.408 14.769 1.00 86.12 109 THR A N 1
ATOM 772 C CA . THR A 1 109 ? -4.012 -5.308 14.517 1.00 86.12 109 THR A CA 1
ATOM 773 C C . THR A 1 109 ? -4.699 -6.668 14.358 1.00 86.12 109 THR A C 1
ATOM 775 O O . THR A 1 109 ? -5.872 -6.777 14.703 1.00 86.12 109 THR A O 1
ATOM 778 N N . TYR A 1 110 ? -3.971 -7.700 13.918 1.00 88.81 110 TYR A N 1
ATOM 779 C CA . TYR A 1 110 ? -4.443 -9.085 13.862 1.00 88.81 110 TYR A CA 1
ATOM 780 C C . TYR A 1 110 ? -4.267 -9.794 15.213 1.00 88.81 110 TYR A C 1
ATOM 782 O O . TYR A 1 110 ? -5.214 -10.360 15.751 1.00 88.81 110 TYR A O 1
ATOM 790 N N . HIS A 1 111 ? -3.063 -9.735 15.793 1.00 87.81 111 HIS A N 1
ATOM 791 C CA . HIS A 1 111 ? -2.725 -10.507 17.000 1.00 87.81 111 HIS A CA 1
ATOM 792 C C . HIS A 1 111 ? -3.264 -9.904 18.303 1.00 87.81 111 HIS A C 1
ATOM 794 O O . HIS A 1 111 ? -3.451 -10.615 19.289 1.00 87.81 111 HIS A O 1
ATOM 800 N N . ARG A 1 112 ? -3.462 -8.582 18.349 1.00 86.94 112 ARG A N 1
ATOM 801 C CA . ARG A 1 112 ? -3.893 -7.817 19.532 1.00 86.94 112 ARG A CA 1
ATOM 802 C C . ARG A 1 112 ? -4.836 -6.663 19.129 1.00 86.94 112 ARG A C 1
ATOM 804 O O . ARG A 1 112 ? -4.468 -5.492 19.273 1.00 86.94 112 ARG A O 1
ATOM 811 N N . PRO A 1 113 ? -6.066 -6.952 18.665 1.00 87.75 113 PRO A N 1
ATOM 812 C CA . PRO A 1 113 ? -7.001 -5.942 18.140 1.00 87.75 113 PRO A CA 1
ATOM 813 C C . PRO A 1 113 ? -7.421 -4.858 19.157 1.00 87.75 113 PRO A C 1
ATOM 815 O O . PRO A 1 113 ? -7.774 -3.732 18.770 1.00 87.75 113 PRO A O 1
ATOM 818 N N . ASP A 1 114 ? -7.327 -5.161 20.456 1.00 87.56 114 ASP A N 1
ATOM 819 C CA . ASP A 1 114 ? -7.643 -4.246 21.564 1.00 87.56 114 ASP A CA 1
ATOM 820 C C . ASP A 1 114 ? -6.455 -3.379 22.015 1.00 87.56 114 ASP A C 1
ATOM 822 O O . ASP A 1 114 ? -6.607 -2.469 22.840 1.00 87.56 114 ASP A O 1
ATOM 826 N N . HIS A 1 115 ? -5.260 -3.617 21.464 1.00 86.56 115 HIS A N 1
ATOM 827 C CA . HIS A 1 115 ? -4.055 -2.876 21.822 1.00 86.56 115 HIS A CA 1
ATOM 828 C C . HIS A 1 115 ? -4.191 -1.376 21.480 1.00 86.56 115 HIS A C 1
ATOM 830 O O . HIS A 1 115 ? -4.787 -1.026 20.455 1.00 86.56 115 HIS A O 1
ATOM 836 N N . PRO A 1 116 ? -3.610 -0.451 22.274 1.00 85.00 116 PRO A N 1
ATOM 837 C CA . PRO A 1 116 ? -3.627 0.980 21.960 1.00 85.00 116 PRO A CA 1
ATOM 838 C C . PRO A 1 116 ? -3.133 1.320 20.547 1.00 85.00 116 PRO A C 1
ATOM 840 O O . PRO A 1 116 ? -3.722 2.174 19.890 1.00 85.00 116 PRO A O 1
ATOM 843 N N . VAL A 1 117 ? -2.117 0.607 20.052 1.00 85.81 117 VAL A N 1
ATOM 844 C CA . VAL A 1 117 ? -1.600 0.768 18.679 1.00 85.81 117 VAL A CA 1
ATOM 845 C C . VAL A 1 117 ? -2.640 0.361 17.627 1.00 85.81 117 VAL A C 1
ATOM 847 O O . VAL A 1 117 ? -2.811 1.061 16.635 1.00 85.81 117 VAL A O 1
ATOM 850 N N . ALA A 1 118 ? -3.427 -0.695 17.857 1.00 86.44 118 ALA A N 1
ATOM 851 C CA . ALA A 1 118 ? -4.504 -1.072 16.938 1.00 86.44 118 ALA A CA 1
ATOM 852 C C . ALA A 1 118 ? -5.586 0.025 16.841 1.00 86.44 118 ALA A C 1
ATOM 854 O O . ALA A 1 118 ? -6.099 0.306 15.759 1.00 86.44 118 ALA A O 1
ATOM 855 N N . ARG A 1 119 ? -5.875 0.737 17.945 1.00 88.19 119 ARG A N 1
ATOM 856 C CA . ARG A 1 119 ? -6.741 1.936 17.910 1.00 88.19 119 ARG A CA 1
ATOM 857 C C . ARG A 1 119 ? -6.137 3.082 17.097 1.00 88.19 119 ARG A C 1
ATOM 859 O O . ARG A 1 119 ? -6.889 3.838 16.486 1.00 88.19 119 ARG A O 1
ATOM 866 N N . GLN A 1 120 ? -4.813 3.241 17.097 1.00 90.88 120 GLN A N 1
ATOM 867 C CA . GLN A 1 120 ? -4.140 4.247 16.269 1.00 90.88 120 GLN A CA 1
ATOM 868 C C . GLN A 1 120 ? -4.275 3.911 14.779 1.00 90.88 120 GLN A C 1
ATOM 870 O O . GLN A 1 120 ? -4.601 4.803 14.000 1.00 90.88 120 GLN A O 1
ATOM 875 N N . TYR A 1 121 ? -4.135 2.637 14.398 1.00 92.19 121 TYR A N 1
ATOM 876 C CA . TYR A 1 121 ? -4.378 2.196 13.022 1.00 92.19 121 TYR A CA 1
ATOM 877 C C . TYR A 1 121 ? -5.834 2.390 12.580 1.00 92.19 121 TYR A C 1
ATOM 879 O O . TYR A 1 121 ? -6.053 2.830 11.455 1.00 92.19 121 TYR A O 1
ATOM 887 N N . ARG A 1 122 ? -6.825 2.178 13.462 1.00 91.75 122 ARG A N 1
ATOM 888 C CA . ARG A 1 122 ? -8.237 2.521 13.175 1.00 91.75 122 ARG A CA 1
ATOM 889 C C . ARG A 1 122 ? -8.412 4.006 12.858 1.00 91.75 122 ARG A C 1
ATOM 891 O O . ARG A 1 122 ? -8.936 4.359 11.810 1.00 91.75 122 ARG A O 1
ATOM 898 N N . ARG A 1 123 ? -7.856 4.887 13.699 1.00 92.69 123 ARG A N 1
ATOM 899 C CA . ARG A 1 123 ? -7.879 6.342 13.452 1.00 92.69 123 ARG A CA 1
ATOM 900 C C . ARG A 1 123 ? -7.170 6.730 12.153 1.00 92.69 123 ARG A C 1
ATOM 902 O O . ARG A 1 123 ? -7.622 7.642 11.465 1.00 92.69 123 ARG A O 1
ATOM 909 N N . LEU A 1 124 ? -6.061 6.065 11.825 1.00 92.75 124 LEU A N 1
ATOM 910 C CA . LEU A 1 124 ? -5.351 6.269 10.563 1.00 92.75 124 LEU A CA 1
ATOM 911 C C . LEU A 1 124 ? -6.222 5.856 9.369 1.00 92.75 124 LEU A C 1
ATOM 913 O O . LEU A 1 124 ? -6.331 6.623 8.413 1.00 92.75 124 LEU A O 1
ATOM 917 N N . ALA A 1 125 ? -6.861 4.685 9.437 1.00 92.50 125 ALA A N 1
ATOM 918 C CA . ALA A 1 125 ? -7.764 4.191 8.403 1.00 92.50 125 ALA A CA 1
ATOM 919 C C . ALA A 1 125 ? -8.934 5.156 8.169 1.00 92.50 125 ALA A C 1
ATOM 921 O O . ALA A 1 125 ? -9.184 5.526 7.023 1.00 92.50 125 ALA A O 1
ATOM 922 N N . ASP A 1 126 ? -9.576 5.639 9.235 1.00 92.00 126 ASP A N 1
ATOM 923 C CA . ASP A 1 126 ? -10.663 6.624 9.159 1.00 92.00 126 ASP A CA 1
ATOM 924 C C . ASP A 1 126 ? -10.197 7.951 8.543 1.00 92.00 126 ASP A C 1
ATOM 926 O O . ASP A 1 126 ? -10.845 8.507 7.651 1.00 92.00 126 ASP A O 1
ATOM 930 N N . GLY A 1 127 ? -9.036 8.448 8.981 1.00 92.75 127 GLY A N 1
ATOM 931 C CA . GLY A 1 127 ? -8.431 9.668 8.454 1.00 92.75 127 GLY A CA 1
ATOM 932 C C . GLY A 1 127 ? -8.157 9.570 6.954 1.00 92.75 127 GLY A C 1
ATOM 933 O O . GLY A 1 127 ? -8.529 10.471 6.203 1.00 92.75 127 GLY A O 1
ATOM 934 N N . ILE A 1 128 ? -7.571 8.460 6.502 1.00 93.25 128 ILE A N 1
ATOM 935 C CA . ILE A 1 128 ? -7.338 8.190 5.079 1.00 93.25 128 ILE A CA 1
ATOM 936 C C . ILE A 1 128 ? -8.670 8.047 4.331 1.00 93.25 128 ILE A C 1
ATOM 938 O O . ILE A 1 128 ? -8.834 8.659 3.278 1.00 93.25 128 ILE A O 1
ATOM 942 N N . ALA A 1 129 ? -9.644 7.311 4.872 1.00 90.69 129 ALA A N 1
ATOM 943 C CA . ALA A 1 129 ? -10.955 7.123 4.249 1.00 90.69 129 ALA A CA 1
ATOM 944 C C . ALA A 1 129 ? -11.657 8.460 3.975 1.00 90.69 129 ALA A C 1
ATOM 946 O O . ALA A 1 129 ? -12.180 8.674 2.881 1.00 90.69 129 ALA A O 1
ATOM 947 N N . SER A 1 130 ? -11.604 9.388 4.937 1.00 91.00 130 SER A N 1
ATOM 948 C CA . SER A 1 130 ? -12.210 10.718 4.808 1.00 91.00 130 SER A CA 1
ATOM 949 C C . SER A 1 130 ? -11.634 11.547 3.650 1.00 91.00 130 SER A C 1
ATOM 951 O O . SER A 1 130 ? -12.329 12.390 3.085 1.00 91.00 130 SER A O 1
ATOM 953 N N . GLN A 1 131 ? -10.386 11.282 3.247 1.00 91.00 131 GLN A N 1
ATOM 954 C CA . GLN A 1 131 ? -9.726 11.973 2.135 1.00 91.00 131 GLN A CA 1
ATOM 955 C C . GLN A 1 131 ? -10.191 11.464 0.761 1.00 91.00 131 GLN A C 1
ATOM 957 O O . GLN A 1 131 ? -9.981 12.151 -0.240 1.00 91.00 131 GLN A O 1
ATOM 962 N N . HIS A 1 132 ? -10.823 10.284 0.702 1.00 88.81 132 HIS A N 1
ATOM 963 C CA . HIS A 1 132 ? -11.171 9.568 -0.534 1.00 88.81 132 HIS A CA 1
ATOM 964 C C . HIS A 1 132 ? -12.665 9.214 -0.623 1.00 88.81 132 HIS A C 1
ATOM 966 O O . HIS A 1 132 ? -13.039 8.142 -1.090 1.00 88.81 132 HIS A O 1
ATOM 972 N N . ALA A 1 133 ? -13.549 10.134 -0.230 1.00 76.69 133 ALA A N 1
ATOM 973 C CA . ALA A 1 133 ? -15.006 9.938 -0.240 1.00 76.69 133 ALA A CA 1
ATOM 974 C C . ALA A 1 133 ? -15.662 9.909 -1.648 1.00 76.69 133 ALA A C 1
ATOM 976 O O . ALA A 1 133 ? -16.873 10.069 -1.777 1.00 76.69 133 ALA A O 1
ATOM 977 N N . SER A 1 134 ? -14.895 9.717 -2.724 1.00 71.19 134 SER A N 1
ATOM 978 C CA . SER A 1 134 ? -15.331 9.901 -4.119 1.00 71.19 134 SER A CA 1
ATOM 979 C C . SER A 1 134 ? -16.165 8.747 -4.703 1.00 71.19 134 SER A C 1
ATOM 981 O O . SER A 1 134 ? -16.378 8.700 -5.912 1.00 71.19 134 SER A O 1
ATOM 983 N N . GLY A 1 135 ? -16.624 7.797 -3.879 1.00 74.56 135 GLY A N 1
ATOM 984 C CA . GLY A 1 135 ? -17.395 6.619 -4.311 1.00 74.56 135 GLY A CA 1
ATOM 985 C C . GLY A 1 135 ? -16.608 5.609 -5.161 1.00 74.56 135 GLY A C 1
ATOM 986 O O . GLY A 1 135 ? -17.137 4.556 -5.508 1.00 74.56 135 GLY A O 1
ATOM 987 N N . ARG A 1 136 ? -15.345 5.907 -5.482 1.00 87.81 136 ARG A N 1
ATOM 988 C CA . ARG A 1 136 ? -14.413 5.025 -6.184 1.00 87.81 136 ARG A CA 1
ATOM 989 C C . ARG A 1 136 ? -13.454 4.391 -5.174 1.00 87.81 136 ARG A C 1
ATOM 991 O O . ARG A 1 136 ? -12.922 5.126 -4.343 1.00 87.81 136 ARG A O 1
ATOM 998 N N . PRO A 1 137 ? -13.174 3.081 -5.272 1.00 92.19 137 PRO A N 1
ATOM 999 C CA . PRO A 1 137 ? -12.176 2.429 -4.435 1.00 92.19 137 PRO A CA 1
ATOM 1000 C C . PRO A 1 137 ? -10.805 3.119 -4.499 1.00 92.19 137 PRO A C 1
ATOM 1002 O O . PRO A 1 137 ? -10.232 3.212 -5.596 1.00 92.19 137 PRO A O 1
ATOM 1005 N N . PRO A 1 138 ? -10.282 3.624 -3.365 1.00 94.81 138 PRO A N 1
ATOM 1006 C CA . PRO A 1 138 ? -8.995 4.298 -3.335 1.00 94.81 138 PRO A CA 1
ATOM 1007 C C . PRO A 1 138 ? -7.845 3.346 -3.664 1.00 94.81 138 PRO A C 1
ATOM 1009 O O . PRO A 1 138 ? -7.748 2.249 -3.107 1.00 94.81 138 PRO A O 1
ATOM 1012 N N . LEU A 1 139 ? -6.940 3.811 -4.528 1.00 96.94 139 LEU A N 1
ATOM 1013 C CA . LEU A 1 139 ? -5.631 3.206 -4.754 1.00 96.94 139 LEU A CA 1
ATOM 1014 C C . LEU A 1 139 ? -4.548 4.088 -4.137 1.00 96.94 139 LEU A C 1
ATOM 1016 O O . LEU A 1 139 ? -4.332 5.222 -4.571 1.00 96.94 139 LEU A O 1
ATOM 1020 N N . LEU A 1 140 ? -3.892 3.573 -3.104 1.00 97.50 140 LEU A N 1
ATOM 1021 C CA . LEU A 1 140 ? -3.062 4.354 -2.196 1.00 97.50 140 LEU A CA 1
ATOM 1022 C C . LEU A 1 140 ? -1.650 3.785 -2.153 1.00 97.50 140 LEU A C 1
ATOM 1024 O O . LEU A 1 140 ? -1.462 2.622 -1.807 1.00 97.50 140 LEU A O 1
ATOM 1028 N N . LEU A 1 141 ? -0.663 4.613 -2.478 1.00 97.69 141 LEU A N 1
ATOM 1029 C CA . LEU A 1 141 ? 0.745 4.235 -2.446 1.00 97.69 141 LEU A CA 1
ATOM 1030 C C . LEU A 1 141 ? 1.370 4.590 -1.104 1.00 97.69 141 LEU A C 1
ATOM 1032 O O . LEU A 1 141 ? 1.280 5.737 -0.668 1.00 97.69 141 LEU A O 1
ATOM 1036 N N . PHE A 1 142 ? 2.066 3.633 -0.504 1.00 97.25 142 PHE A N 1
ATOM 1037 C CA . PHE A 1 142 ? 2.855 3.820 0.704 1.00 97.25 142 PHE A CA 1
ATOM 1038 C C . PHE A 1 142 ? 4.314 3.546 0.380 1.00 97.25 142 PHE A C 1
ATOM 1040 O O . PHE A 1 142 ? 4.654 2.485 -0.128 1.00 97.25 142 PHE A O 1
ATOM 1047 N N . THR A 1 143 ? 5.176 4.511 0.673 1.00 95.38 143 THR A N 1
ATOM 1048 C CA . THR A 1 143 ? 6.628 4.402 0.498 1.00 95.38 143 THR A CA 1
ATOM 1049 C C . THR A 1 143 ? 7.308 4.992 1.722 1.00 95.38 143 THR A C 1
ATOM 1051 O O . THR A 1 143 ? 6.737 5.861 2.387 1.00 95.38 143 THR A O 1
ATOM 1054 N N . SER A 1 144 ? 8.511 4.529 2.044 1.00 93.31 144 SER A N 1
ATOM 1055 C CA . SER A 1 144 ? 9.254 5.014 3.207 1.00 93.31 144 SER A CA 1
ATOM 1056 C C . SER A 1 144 ? 10.327 6.030 2.830 1.00 93.31 144 SER A C 1
ATOM 1058 O O . SER A 1 144 ? 10.953 5.908 1.779 1.00 93.31 144 SER A O 1
ATOM 1060 N N . ALA A 1 145 ? 10.583 7.006 3.705 1.00 88.94 145 ALA A N 1
ATOM 1061 C CA . ALA A 1 145 ? 11.701 7.942 3.525 1.00 88.94 145 ALA A CA 1
ATOM 1062 C C . ALA A 1 145 ? 13.063 7.257 3.743 1.00 88.94 145 ALA A C 1
ATOM 1064 O O . ALA A 1 145 ? 14.061 7.626 3.128 1.00 88.94 145 ALA A O 1
ATOM 1065 N N . SER A 1 146 ? 13.107 6.235 4.601 1.00 87.88 146 SER A N 1
ATOM 1066 C CA . SER A 1 146 ? 14.325 5.501 4.938 1.00 87.88 146 SER A CA 1
ATOM 1067 C C . SER A 1 146 ? 14.042 4.013 5.168 1.00 87.88 146 SER A C 1
ATOM 1069 O O . SER A 1 146 ? 12.919 3.614 5.482 1.00 87.88 146 SER A O 1
ATOM 1071 N N . ALA A 1 147 ? 15.088 3.186 5.086 1.00 82.50 147 ALA A N 1
ATOM 1072 C CA . ALA A 1 147 ? 15.023 1.771 5.465 1.00 82.50 147 ALA A CA 1
ATOM 1073 C C . ALA A 1 147 ? 14.869 1.557 6.984 1.00 82.50 147 ALA A C 1
ATOM 1075 O O . ALA A 1 147 ? 14.633 0.436 7.424 1.00 82.50 147 ALA A O 1
ATOM 1076 N N . ARG A 1 148 ? 14.998 2.621 7.797 1.00 74.44 148 ARG A N 1
ATOM 1077 C CA . ARG A 1 148 ? 14.808 2.572 9.255 1.00 74.44 148 ARG A CA 1
ATOM 1078 C C . ARG A 1 148 ? 13.331 2.553 9.660 1.00 74.44 148 ARG A C 1
ATOM 1080 O O . ARG A 1 148 ? 13.040 2.477 10.850 1.00 74.44 148 ARG A O 1
ATOM 1087 N N . THR A 1 149 ? 12.415 2.664 8.702 1.00 78.38 149 THR A N 1
ATOM 1088 C CA . THR A 1 149 ? 10.979 2.779 8.948 1.00 78.38 149 THR A CA 1
ATOM 1089 C C . THR A 1 149 ? 10.248 1.488 8.592 1.00 78.38 149 THR A C 1
ATOM 1091 O O . THR A 1 149 ? 10.472 0.905 7.533 1.00 78.38 149 THR A O 1
ATOM 1094 N N . ALA A 1 150 ? 9.295 1.080 9.429 1.00 79.38 150 ALA A N 1
ATOM 1095 C CA . ALA A 1 150 ? 8.432 -0.073 9.184 1.00 79.38 150 ALA A CA 1
ATOM 1096 C C . ALA A 1 150 ? 7.264 0.239 8.212 1.00 79.38 150 ALA A C 1
ATOM 1098 O O . ALA A 1 150 ? 6.088 0.092 8.554 1.00 79.38 150 ALA A O 1
ATOM 1099 N N . GLY A 1 151 ? 7.573 0.673 6.982 1.00 88.44 151 GLY A N 1
ATOM 1100 C CA . GLY A 1 151 ? 6.570 0.991 5.949 1.00 88.44 151 GLY A CA 1
ATOM 1101 C C . GLY A 1 151 ? 5.648 -0.186 5.626 1.00 88.44 151 GLY A C 1
ATOM 1102 O O . GLY A 1 151 ? 4.429 -0.083 5.742 1.00 88.44 151 GLY A O 1
ATOM 1103 N N . THR A 1 152 ? 6.233 -1.344 5.338 1.00 91.06 152 THR A N 1
ATOM 1104 C CA . THR A 1 152 ? 5.490 -2.569 5.021 1.00 91.06 152 THR A CA 1
ATOM 1105 C C . THR A 1 152 ? 4.613 -3.055 6.184 1.00 91.06 152 THR A C 1
ATOM 1107 O O . THR A 1 152 ? 3.482 -3.488 5.964 1.00 91.06 152 THR A O 1
ATOM 1110 N N . ALA A 1 153 ? 5.080 -2.938 7.435 1.00 90.12 153 ALA A N 1
ATOM 1111 C CA . ALA A 1 153 ? 4.272 -3.266 8.618 1.00 90.12 153 ALA A CA 1
ATOM 1112 C C . ALA A 1 153 ? 3.078 -2.312 8.771 1.00 90.12 153 ALA A C 1
ATOM 1114 O O . ALA A 1 153 ? 1.974 -2.739 9.114 1.00 90.12 153 ALA A O 1
ATOM 1115 N N . THR A 1 154 ? 3.286 -1.029 8.457 1.00 92.56 154 THR A N 1
ATOM 1116 C CA . THR A 1 154 ? 2.230 -0.010 8.457 1.00 92.56 154 THR A CA 1
ATOM 1117 C C . THR A 1 154 ? 1.143 -0.363 7.440 1.00 92.56 154 THR A C 1
ATOM 1119 O O . THR A 1 154 ? -0.040 -0.339 7.778 1.00 92.56 154 THR A O 1
ATOM 1122 N N . VAL A 1 155 ? 1.529 -0.759 6.220 1.00 95.44 155 VAL A N 1
ATOM 1123 C CA . VAL A 1 155 ? 0.587 -1.210 5.179 1.00 95.44 155 VAL A CA 1
ATOM 1124 C C . VAL A 1 155 ? -0.166 -2.465 5.617 1.00 95.44 155 VAL A C 1
ATOM 1126 O O . VAL A 1 155 ? -1.387 -2.522 5.470 1.00 95.44 155 VAL A O 1
ATOM 1129 N N . ALA A 1 156 ? 0.529 -3.447 6.196 1.00 93.81 156 ALA A N 1
ATOM 1130 C CA . ALA A 1 156 ? -0.093 -4.687 6.649 1.00 93.81 156 ALA A CA 1
ATOM 1131 C C . ALA A 1 156 ? -1.134 -4.445 7.753 1.00 93.81 156 ALA A C 1
ATOM 1133 O O . ALA A 1 156 ? -2.267 -4.918 7.656 1.00 93.81 156 ALA A O 1
ATOM 1134 N N . ASN A 1 157 ? -0.788 -3.649 8.767 1.00 93.69 157 ASN A N 1
ATOM 1135 C CA . ASN A 1 157 ? -1.714 -3.298 9.842 1.00 93.69 157 ASN A CA 1
ATOM 1136 C C . ASN A 1 157 ? -2.901 -2.467 9.346 1.00 93.69 157 ASN A C 1
ATOM 1138 O O . ASN A 1 157 ? -4.029 -2.673 9.799 1.00 93.69 157 ASN A O 1
ATOM 1142 N N . LEU A 1 158 ? -2.674 -1.554 8.399 1.00 94.44 158 LEU A N 1
ATOM 1143 C CA . LEU A 1 158 ? -3.747 -0.781 7.782 1.00 94.44 158 LEU A CA 1
ATOM 1144 C C . LEU A 1 158 ? -4.710 -1.687 7.002 1.00 94.44 158 LEU A C 1
ATOM 1146 O O . LEU A 1 158 ? -5.923 -1.517 7.112 1.00 94.44 158 LEU A O 1
ATOM 1150 N N . ALA A 1 159 ? -4.186 -2.673 6.267 1.00 95.38 159 ALA A N 1
ATOM 1151 C CA . ALA A 1 159 ? -4.996 -3.630 5.520 1.00 95.38 159 ALA A CA 1
ATOM 1152 C C . ALA A 1 159 ? -5.899 -4.464 6.436 1.00 95.38 159 ALA A C 1
ATOM 1154 O O . ALA A 1 159 ? -7.106 -4.531 6.210 1.00 95.38 159 ALA A O 1
ATOM 1155 N N . VAL A 1 160 ? -5.323 -5.050 7.490 1.00 94.19 160 VAL A N 1
ATOM 1156 C CA . VAL A 1 160 ? -6.070 -5.847 8.474 1.00 94.19 160 VAL A CA 1
ATOM 1157 C C . VAL A 1 160 ? -7.116 -5.004 9.186 1.00 94.19 160 VAL A C 1
ATOM 1159 O O . VAL A 1 160 ? -8.260 -5.431 9.314 1.00 94.19 160 VAL A O 1
ATOM 1162 N N . THR A 1 161 ? -6.748 -3.791 9.600 1.00 93.56 161 THR A N 1
ATOM 1163 C CA . THR A 1 161 ? -7.687 -2.858 10.232 1.00 93.56 161 THR A CA 1
ATOM 1164 C C . THR A 1 161 ? -8.877 -2.592 9.321 1.00 93.56 161 THR A C 1
ATOM 1166 O O . THR A 1 161 ? -10.021 -2.749 9.735 1.00 93.56 161 THR A O 1
ATOM 1169 N N . ARG A 1 162 ? -8.610 -2.248 8.056 1.00 92.81 162 ARG A N 1
ATOM 1170 C CA . ARG A 1 162 ? -9.661 -1.867 7.118 1.00 92.81 162 ARG A CA 1
ATOM 1171 C C . ARG A 1 162 ? -10.576 -3.031 6.737 1.00 92.81 162 ARG A C 1
ATOM 1173 O O . ARG A 1 162 ? -11.773 -2.816 6.565 1.00 92.81 162 ARG A O 1
ATOM 1180 N N . ALA A 1 163 ? -10.033 -4.242 6.620 1.00 92.38 163 ALA A N 1
ATOM 1181 C CA . ALA A 1 163 ? -10.834 -5.445 6.410 1.00 92.38 163 ALA A CA 1
ATOM 1182 C C . ALA A 1 163 ? -11.698 -5.774 7.643 1.00 92.38 163 ALA A C 1
ATOM 1184 O O . ALA A 1 163 ? -12.872 -6.116 7.502 1.00 92.38 163 ALA A O 1
ATOM 1185 N N . GLY A 1 164 ? -11.143 -5.603 8.849 1.00 86.88 164 GLY A N 1
ATOM 1186 C CA . GLY A 1 164 ? -11.822 -5.865 10.120 1.00 86.88 164 GLY A CA 1
ATOM 1187 C C . GLY A 1 164 ? -13.026 -4.963 10.406 1.00 86.88 164 GLY A C 1
ATOM 1188 O O . GLY A 1 164 ? -13.951 -5.396 11.089 1.00 86.88 164 GLY A O 1
ATOM 1189 N N . ASP A 1 165 ? -13.074 -3.754 9.839 1.00 81.81 165 ASP A N 1
ATOM 1190 C CA . ASP A 1 165 ? -14.224 -2.845 9.976 1.00 81.81 165 ASP A CA 1
ATOM 1191 C C . ASP A 1 165 ? -15.486 -3.343 9.231 1.00 81.81 165 ASP A C 1
ATOM 1193 O O . ASP A 1 165 ? -16.540 -2.710 9.297 1.00 81.81 165 ASP A O 1
ATOM 1197 N N . GLY A 1 166 ? -15.402 -4.458 8.490 1.00 71.38 166 GLY A N 1
ATOM 1198 C CA . GLY A 1 166 ? -16.521 -5.030 7.729 1.00 71.38 166 GLY A CA 1
ATOM 1199 C C . GLY A 1 166 ? -16.875 -4.244 6.461 1.00 71.38 166 GLY A C 1
ATOM 1200 O O . GLY A 1 166 ? -17.916 -4.478 5.850 1.00 71.38 166 GLY A O 1
ATOM 1201 N N . LEU A 1 167 ? -16.012 -3.306 6.057 1.00 66.38 167 LEU A N 1
ATOM 1202 C CA . LEU A 1 167 ? -16.263 -2.333 4.988 1.00 66.38 167 LEU A CA 1
ATOM 1203 C C . LEU A 1 167 ? -15.766 -2.775 3.601 1.00 66.38 167 LEU A C 1
ATOM 1205 O O . LEU A 1 167 ? -15.815 -1.979 2.663 1.00 66.38 167 LEU A O 1
ATOM 1209 N N . GLY A 1 168 ? -15.309 -4.023 3.453 1.00 78.06 168 GLY A N 1
ATOM 1210 C CA . GLY A 1 168 ? -14.995 -4.622 2.154 1.00 78.06 168 GLY A CA 1
ATOM 1211 C C . GLY A 1 168 ? -13.683 -5.401 2.106 1.00 78.06 168 GLY A C 1
ATOM 1212 O O . GLY A 1 168 ? -12.992 -5.587 3.104 1.00 78.06 168 GLY A O 1
ATOM 1213 N N . ARG A 1 169 ? -13.351 -5.869 0.905 1.00 94.25 169 ARG A N 1
ATOM 1214 C CA . ARG A 1 169 ? -12.103 -6.546 0.567 1.00 94.25 169 ARG A CA 1
ATOM 1215 C C . ARG A 1 169 ? -10.990 -5.523 0.351 1.00 94.25 169 ARG A C 1
ATOM 1217 O O . ARG A 1 169 ? -11.123 -4.571 -0.420 1.00 94.25 169 ARG A O 1
ATOM 1224 N N . VAL A 1 170 ? -9.852 -5.783 0.976 1.00 96.62 170 VAL A N 1
ATOM 1225 C CA . VAL A 1 170 ? -8.632 -4.991 0.834 1.00 96.62 170 VAL A CA 1
ATOM 1226 C C . VAL A 1 170 ? -7.616 -5.786 0.031 1.00 96.62 170 VAL A C 1
ATOM 1228 O O . VAL A 1 170 ? -7.366 -6.956 0.320 1.00 96.62 170 VAL A O 1
ATOM 1231 N N . LEU A 1 171 ? -7.013 -5.146 -0.964 1.00 97.75 171 LEU A N 1
ATOM 1232 C CA . LEU A 1 171 ? -5.882 -5.690 -1.701 1.00 97.75 171 LEU A CA 1
ATOM 1233 C C . LEU A 1 171 ? -4.601 -4.976 -1.288 1.00 97.75 171 LEU A C 1
ATOM 1235 O O . LEU A 1 171 ? -4.518 -3.756 -1.393 1.00 97.75 171 LEU A O 1
ATOM 1239 N N . VAL A 1 172 ? -3.586 -5.741 -0.903 1.00 97.69 172 VAL A N 1
ATOM 1240 C CA . VAL A 1 172 ? -2.208 -5.262 -0.796 1.00 97.69 172 VAL A CA 1
ATOM 1241 C C . VAL A 1 172 ? -1.442 -5.692 -2.042 1.00 97.69 172 VAL A C 1
ATOM 1243 O O . VAL A 1 172 ? -1.383 -6.880 -2.351 1.00 97.69 172 VAL A O 1
ATOM 1246 N N . ILE A 1 173 ? -0.867 -4.736 -2.766 1.00 97.06 173 ILE A N 1
ATOM 1247 C CA . ILE A 1 173 ? 0.003 -4.984 -3.916 1.00 97.06 173 ILE A CA 1
ATOM 1248 C C . ILE A 1 173 ? 1.433 -4.671 -3.508 1.00 97.06 173 ILE A C 1
ATOM 1250 O O . ILE A 1 173 ? 1.724 -3.561 -3.069 1.00 97.06 173 ILE A O 1
ATOM 1254 N N . GLU A 1 174 ? 2.330 -5.625 -3.696 1.00 93.56 174 GLU A N 1
ATOM 1255 C CA . GLU A 1 174 ? 3.759 -5.402 -3.529 1.00 93.56 174 GLU A CA 1
ATOM 1256 C C . GLU A 1 174 ? 4.328 -4.817 -4.831 1.00 93.56 174 GLU A C 1
ATOM 1258 O O . GLU A 1 174 ? 4.353 -5.480 -5.872 1.00 93.56 174 GLU A O 1
ATOM 1263 N N . ALA A 1 175 ? 4.755 -3.553 -4.791 1.00 92.31 175 ALA A N 1
ATOM 1264 C CA . ALA A 1 175 ? 5.297 -2.864 -5.961 1.00 92.31 175 ALA A CA 1
ATOM 1265 C C . ALA A 1 175 ? 6.658 -3.426 -6.371 1.00 92.31 175 ALA A C 1
ATOM 1267 O O . ALA A 1 175 ? 6.942 -3.567 -7.561 1.00 92.31 175 ALA A O 1
ATOM 1268 N N . GLU A 1 176 ? 7.493 -3.738 -5.378 1.00 87.25 176 GLU A N 1
ATOM 1269 C CA . GLU A 1 176 ? 8.812 -4.304 -5.592 1.00 87.25 176 GLU A CA 1
ATOM 1270 C C . GLU A 1 176 ? 9.185 -5.369 -4.581 1.00 87.25 176 GLU A C 1
ATOM 1272 O O . GLU A 1 176 ? 8.849 -5.268 -3.407 1.00 87.25 176 GLU A O 1
ATOM 1277 N N . ARG A 1 177 ? 9.943 -6.368 -5.044 1.00 83.00 177 ARG A N 1
ATOM 1278 C CA . ARG A 1 177 ? 10.381 -7.464 -4.185 1.00 83.00 177 ARG A CA 1
ATOM 1279 C C . ARG A 1 177 ? 11.559 -7.013 -3.333 1.00 83.00 177 ARG A C 1
ATOM 1281 O O . ARG A 1 177 ? 12.613 -6.677 -3.867 1.00 83.00 177 ARG A O 1
ATOM 1288 N N . CYS A 1 178 ? 11.411 -7.071 -2.015 1.00 74.94 178 CYS A N 1
ATOM 1289 C CA . CYS A 1 178 ? 12.467 -6.744 -1.054 1.00 74.94 178 CYS A CA 1
ATOM 1290 C C . CYS A 1 178 ? 12.527 -7.790 0.077 1.00 74.94 178 CYS A C 1
ATOM 1292 O O . CYS A 1 178 ? 11.506 -8.405 0.386 1.00 74.94 178 CYS A O 1
ATOM 1294 N N . PRO A 1 179 ? 13.690 -8.022 0.715 1.00 68.44 179 PRO A N 1
ATOM 1295 C CA . PRO A 1 179 ? 13.752 -8.810 1.950 1.00 68.44 179 PRO A CA 1
ATOM 1296 C C . PRO A 1 179 ? 12.831 -8.212 3.028 1.00 68.44 179 PRO A C 1
ATOM 1298 O O . PRO A 1 179 ? 12.833 -6.994 3.207 1.00 68.44 179 PRO A O 1
ATOM 1301 N N . GLY A 1 180 ? 12.048 -9.034 3.737 1.00 68.88 180 GLY A N 1
ATOM 1302 C CA . GLY A 1 180 ? 11.033 -8.535 4.681 1.00 68.88 180 GLY A CA 1
ATOM 1303 C C . GLY A 1 180 ? 9.765 -7.985 4.008 1.00 68.88 180 GLY A C 1
ATOM 1304 O O . GLY A 1 180 ? 9.064 -7.149 4.598 1.00 68.88 180 GLY A O 1
ATOM 1305 N N . SER A 1 181 ? 9.514 -8.428 2.768 1.00 79.50 181 SER A N 1
ATOM 1306 C CA . SER A 1 181 ? 8.359 -8.087 1.923 1.00 79.50 181 SER A CA 1
ATOM 1307 C C . SER A 1 181 ? 7.014 -8.280 2.612 1.00 79.50 181 SER A C 1
ATOM 1309 O O . SER A 1 181 ? 6.870 -9.122 3.496 1.00 79.50 181 SER A O 1
ATOM 1311 N N . SER A 1 182 ? 5.979 -7.582 2.136 1.00 82.31 182 SER A N 1
ATOM 1312 C CA . SER A 1 182 ? 4.600 -7.821 2.582 1.00 82.31 182 SER A CA 1
ATOM 1313 C C . SER A 1 182 ? 4.141 -9.267 2.356 1.00 82.31 182 SER A C 1
ATOM 1315 O O . SER A 1 182 ? 3.374 -9.773 3.172 1.00 82.31 182 SER A O 1
ATOM 1317 N N . ALA A 1 183 ? 4.636 -9.960 1.322 1.00 84.94 183 ALA A N 1
ATOM 1318 C CA . ALA A 1 183 ? 4.309 -11.367 1.071 1.00 84.94 183 ALA A CA 1
ATOM 1319 C C . ALA A 1 183 ? 4.676 -12.275 2.259 1.00 84.94 183 ALA A C 1
ATOM 1321 O O . ALA A 1 183 ? 3.855 -13.080 2.705 1.00 84.94 183 ALA A O 1
ATOM 1322 N N . GLU A 1 184 ? 5.878 -12.097 2.820 1.00 83.94 184 GLU A N 1
ATOM 1323 C CA . GLU A 1 184 ? 6.334 -12.827 4.012 1.00 83.94 184 GLU A CA 1
ATOM 1324 C C . GLU A 1 184 ? 5.429 -12.539 5.217 1.00 83.94 184 GLU A C 1
ATOM 1326 O O . GLU A 1 184 ? 5.043 -13.460 5.936 1.00 83.94 184 GLU A O 1
ATOM 1331 N N . ARG A 1 185 ? 5.007 -11.279 5.391 1.00 83.62 185 ARG A N 1
ATOM 1332 C CA . ARG A 1 185 ? 4.154 -10.855 6.518 1.00 83.62 185 ARG A CA 1
ATOM 1333 C C . ARG A 1 185 ? 2.747 -11.416 6.461 1.00 83.62 185 ARG A C 1
ATOM 1335 O O . ARG A 1 185 ? 2.131 -11.600 7.503 1.00 83.62 185 ARG A O 1
ATOM 1342 N N . PHE A 1 186 ? 2.229 -11.665 5.265 1.00 86.94 186 PHE A N 1
ATOM 1343 C CA . PHE A 1 186 ? 0.920 -12.283 5.067 1.00 86.94 186 PHE A CA 1
ATOM 1344 C C . PHE A 1 186 ? 0.986 -13.808 4.933 1.00 86.94 186 PHE A C 1
ATOM 1346 O O . PHE A 1 186 ? -0.053 -14.440 4.741 1.00 86.94 186 PHE A O 1
ATOM 1353 N N . GLY A 1 187 ? 2.185 -14.398 5.016 1.00 86.19 187 GLY A N 1
ATOM 1354 C CA . GLY A 1 187 ? 2.379 -15.837 4.880 1.00 86.19 187 GLY A CA 1
ATOM 1355 C C . GLY A 1 187 ? 1.985 -16.373 3.502 1.00 86.19 187 GLY A C 1
ATOM 1356 O O . GLY A 1 187 ? 1.547 -17.522 3.402 1.00 86.19 187 GLY A O 1
ATOM 1357 N N . VAL A 1 188 ? 2.095 -15.557 2.447 1.00 89.06 188 VAL A N 1
ATOM 1358 C CA . VAL A 1 188 ? 1.730 -15.942 1.075 1.00 89.06 188 VAL A CA 1
ATOM 1359 C C . VAL A 1 188 ? 2.970 -16.232 0.222 1.00 89.06 188 VAL A C 1
ATOM 1361 O O . VAL A 1 188 ? 4.041 -15.667 0.460 1.00 89.06 188 VAL A O 1
ATOM 1364 N N . PRO A 1 189 ? 2.872 -17.112 -0.792 1.00 88.88 189 PRO A N 1
ATOM 1365 C CA . PRO A 1 189 ? 3.980 -17.350 -1.708 1.00 88.88 189 PRO A CA 1
ATOM 1366 C C . PRO A 1 189 ? 4.380 -16.064 -2.455 1.00 88.88 189 PRO A C 1
ATOM 1368 O O . PRO A 1 189 ? 3.503 -15.354 -2.940 1.00 88.88 189 PRO A O 1
ATOM 1371 N N . PRO A 1 190 ? 5.681 -15.794 -2.669 1.00 87.56 190 PRO A N 1
ATOM 1372 C CA . PRO A 1 190 ? 6.127 -14.611 -3.414 1.00 87.56 190 PRO A CA 1
ATOM 1373 C C . PRO A 1 190 ? 5.885 -14.720 -4.932 1.00 87.56 190 PRO A C 1
ATOM 1375 O O . PRO A 1 190 ? 6.184 -13.788 -5.676 1.00 87.56 190 PRO A O 1
ATOM 1378 N N . VAL A 1 191 ? 5.412 -15.879 -5.412 1.00 89.31 191 VAL A N 1
ATOM 1379 C CA . VAL A 1 191 ? 5.104 -16.160 -6.819 1.00 89.31 191 VAL A CA 1
ATOM 1380 C C . VAL A 1 191 ? 3.974 -17.180 -6.978 1.00 89.31 191 VAL A C 1
ATOM 1382 O O . VAL A 1 191 ? 3.897 -18.119 -6.181 1.00 89.31 191 VAL A O 1
ATOM 1385 N N . PRO A 1 192 ? 3.177 -17.085 -8.061 1.00 90.62 192 PRO A N 1
ATOM 1386 C CA . PRO A 1 192 ? 3.203 -16.024 -9.083 1.00 90.62 192 PRO A CA 1
ATOM 1387 C C . PRO A 1 192 ? 2.598 -14.702 -8.571 1.00 90.62 192 PRO A C 1
ATOM 1389 O O . PRO A 1 192 ? 1.839 -14.720 -7.604 1.00 90.62 192 PRO A O 1
ATOM 1392 N N . GLY A 1 193 ? 2.945 -13.573 -9.198 1.00 92.50 193 GLY A N 1
ATOM 1393 C CA . GLY A 1 193 ? 2.564 -12.235 -8.737 1.00 92.50 193 GLY A CA 1
ATOM 1394 C C . GLY A 1 193 ? 2.241 -11.237 -9.853 1.00 92.50 193 GLY A C 1
ATOM 1395 O O . GLY A 1 193 ? 1.899 -11.611 -10.978 1.00 92.50 193 GLY A O 1
ATOM 1396 N N . LEU A 1 194 ? 2.336 -9.946 -9.526 1.00 93.00 194 LEU A N 1
ATOM 1397 C CA . LEU A 1 194 ? 2.038 -8.813 -10.402 1.00 93.00 194 LEU A CA 1
ATOM 1398 C C . LEU A 1 194 ? 2.790 -8.897 -11.734 1.00 93.00 194 LEU A C 1
ATOM 1400 O O . LEU A 1 194 ? 2.223 -8.637 -12.791 1.00 93.00 194 LEU A O 1
ATOM 1404 N N . ARG A 1 195 ? 4.066 -9.269 -11.687 1.00 90.06 195 ARG A N 1
ATOM 1405 C CA . ARG A 1 195 ? 4.943 -9.333 -12.859 1.00 90.06 195 ARG A CA 1
ATOM 1406 C C . ARG A 1 195 ? 4.493 -10.388 -13.862 1.00 90.06 195 ARG A C 1
ATOM 1408 O O . ARG A 1 195 ? 4.324 -10.079 -15.037 1.00 90.06 195 ARG A O 1
ATOM 1415 N N . GLU A 1 196 ? 4.220 -11.608 -13.406 1.00 90.31 196 GLU A N 1
ATOM 1416 C CA . GLU A 1 196 ? 3.672 -12.666 -14.260 1.00 90.31 196 GLU A CA 1
ATOM 1417 C C . GLU A 1 196 ? 2.290 -12.289 -14.821 1.00 90.31 196 GLU A C 1
ATOM 1419 O O . GLU A 1 196 ? 1.964 -12.600 -15.971 1.00 90.31 196 GLU A O 1
ATOM 1424 N N . LEU A 1 197 ? 1.490 -11.564 -14.034 1.00 91.44 197 LEU A N 1
ATOM 1425 C CA . LEU A 1 197 ? 0.182 -11.080 -14.458 1.00 91.44 197 LEU A CA 1
ATOM 1426 C C . LEU A 1 197 ? 0.281 -10.026 -15.575 1.00 91.44 197 LEU A C 1
ATOM 1428 O O . LEU A 1 197 ? -0.429 -10.120 -16.578 1.00 91.44 197 LEU A O 1
ATOM 1432 N N . LEU A 1 198 ? 1.182 -9.047 -15.448 1.00 91.12 198 LEU A N 1
ATOM 1433 C CA . LEU A 1 198 ? 1.417 -8.024 -16.477 1.00 91.12 198 LEU A CA 1
ATOM 1434 C C . LEU A 1 198 ? 2.036 -8.622 -17.751 1.00 91.12 198 LEU A C 1
ATOM 1436 O O . LEU A 1 198 ? 1.670 -8.223 -18.866 1.00 91.12 198 LEU A O 1
ATOM 1440 N N . ALA A 1 199 ? 2.899 -9.629 -17.594 1.00 89.00 199 ALA A N 1
ATOM 1441 C CA . ALA A 1 199 ? 3.453 -10.420 -18.690 1.00 89.00 199 ALA A CA 1
ATOM 1442 C C . ALA A 1 199 ? 2.414 -11.345 -19.357 1.00 89.00 199 ALA A C 1
ATOM 1444 O O . ALA A 1 199 ? 2.683 -11.887 -20.428 1.00 89.00 199 ALA A O 1
ATOM 1445 N N . ARG A 1 200 ? 1.214 -11.495 -18.770 1.00 89.19 200 ARG A N 1
ATOM 1446 C CA . ARG A 1 200 ? 0.140 -12.408 -19.209 1.00 89.19 200 ARG A CA 1
ATOM 1447 C C . ARG A 1 200 ? 0.566 -13.879 -19.248 1.00 89.19 200 ARG A C 1
ATOM 1449 O O . ARG A 1 200 ? 0.001 -14.664 -20.005 1.00 89.19 200 ARG A O 1
ATOM 1456 N N . THR A 1 201 ? 1.545 -14.260 -18.430 1.00 89.19 201 THR A N 1
ATOM 1457 C CA . THR A 1 201 ? 1.984 -15.658 -18.304 1.00 89.19 201 THR A CA 1
ATOM 1458 C C . THR A 1 201 ? 1.113 -16.445 -17.329 1.00 89.19 201 THR A C 1
ATOM 1460 O O . THR A 1 201 ? 1.084 -17.671 -17.387 1.00 89.19 201 THR A O 1
ATOM 1463 N N . VAL A 1 202 ? 0.368 -15.750 -16.463 1.00 90.31 202 VAL A N 1
ATOM 1464 C CA . VAL A 1 202 ? -0.614 -16.336 -15.542 1.00 90.31 202 VAL A CA 1
ATOM 1465 C C . VAL A 1 202 ? -1.901 -15.503 -15.509 1.00 90.31 202 VAL A C 1
ATOM 1467 O O . VAL A 1 202 ? -1.852 -14.281 -15.687 1.00 90.31 202 VAL A O 1
ATOM 1470 N N . PRO A 1 203 ? -3.066 -16.121 -15.249 1.00 92.25 203 PRO A N 1
ATOM 1471 C CA . PRO A 1 203 ? -4.298 -15.386 -14.993 1.00 92.25 203 PRO A CA 1
ATOM 1472 C C . PRO A 1 203 ? -4.298 -14.746 -13.594 1.00 92.25 203 PRO A C 1
ATOM 1474 O O . PRO A 1 203 ? -3.644 -15.226 -12.665 1.00 92.25 203 PRO A O 1
ATOM 1477 N N . LEU A 1 204 ? -5.120 -13.704 -13.410 1.00 92.12 204 LEU A N 1
ATOM 1478 C CA . LEU A 1 204 ? -5.284 -13.010 -12.121 1.00 92.12 204 LEU A CA 1
ATOM 1479 C C . LEU A 1 204 ? -5.679 -13.964 -10.982 1.00 92.12 204 LEU A C 1
ATOM 1481 O O . LEU A 1 204 ? -5.223 -13.785 -9.861 1.00 92.12 204 LEU A O 1
ATOM 1485 N N . SER A 1 205 ? -6.478 -14.996 -11.262 1.00 91.06 205 SER A N 1
ATOM 1486 C CA . SER A 1 205 ? -6.886 -15.994 -10.263 1.00 91.06 205 SER A CA 1
ATOM 1487 C C . SER A 1 205 ? -5.727 -16.793 -9.663 1.00 91.06 205 SER A C 1
ATOM 1489 O O . SER A 1 205 ? -5.893 -17.338 -8.580 1.00 91.06 205 SER A O 1
ATOM 1491 N N . MET A 1 206 ? -4.580 -16.875 -10.346 1.00 91.44 206 MET A N 1
ATOM 1492 C CA . MET A 1 206 ? -3.382 -17.551 -9.837 1.00 91.44 206 MET A CA 1
ATOM 1493 C C . MET A 1 206 ? -2.411 -16.596 -9.141 1.00 91.44 206 MET A C 1
ATOM 1495 O O . MET A 1 206 ? -1.713 -17.013 -8.223 1.00 91.44 206 MET A O 1
ATOM 1499 N N . ALA A 1 207 ? -2.334 -15.340 -9.593 1.00 92.88 207 ALA A N 1
ATOM 1500 C CA . ALA A 1 207 ? -1.430 -14.334 -9.029 1.00 92.88 207 ALA A CA 1
ATOM 1501 C C . ALA A 1 207 ? -1.991 -13.647 -7.774 1.00 92.88 207 ALA A C 1
ATOM 1503 O O . ALA A 1 207 ? -1.233 -13.090 -6.988 1.00 92.88 207 ALA A O 1
ATOM 1504 N N . LEU A 1 208 ? -3.313 -13.651 -7.605 1.00 94.50 208 LEU A N 1
ATOM 1505 C CA . LEU A 1 208 ? -3.994 -13.063 -6.460 1.00 94.50 208 LEU A CA 1
ATOM 1506 C C . LEU A 1 208 ? -4.133 -14.097 -5.339 1.00 94.50 208 LEU A C 1
ATOM 1508 O O . LEU A 1 208 ? -4.860 -15.080 -5.483 1.00 94.50 208 LEU A O 1
ATOM 1512 N N . HIS A 1 209 ? -3.499 -13.838 -4.200 1.00 93.56 209 HIS A N 1
ATOM 1513 C CA . HIS A 1 209 ? -3.493 -14.745 -3.055 1.00 93.56 209 HIS A CA 1
ATOM 1514 C C . HIS A 1 209 ? -4.460 -14.262 -1.978 1.00 93.56 209 HIS A C 1
ATOM 1516 O O . HIS A 1 209 ? -4.532 -13.074 -1.663 1.00 93.56 209 HIS A O 1
ATOM 1522 N N . ARG A 1 210 ? -5.204 -15.195 -1.382 1.00 92.25 210 ARG A N 1
ATOM 1523 C CA . ARG A 1 210 ? -5.878 -14.950 -0.101 1.00 92.25 210 ARG A CA 1
ATOM 1524 C C . ARG A 1 210 ? -4.832 -15.006 1.002 1.00 92.25 210 ARG A C 1
ATOM 1526 O O . ARG A 1 210 ? -3.935 -15.841 0.936 1.00 92.25 210 ARG A O 1
ATOM 1533 N N . THR A 1 211 ? -4.950 -14.134 1.992 1.00 92.44 211 THR A N 1
ATOM 1534 C CA . THR A 1 211 ? -4.087 -14.176 3.180 1.00 92.44 211 THR A CA 1
ATOM 1535 C C . THR A 1 211 ? -4.755 -14.980 4.298 1.00 92.44 211 THR A C 1
ATOM 1537 O O . THR A 1 211 ? -5.904 -15.402 4.161 1.00 92.44 211 THR A O 1
ATOM 1540 N N . GLY A 1 212 ? -4.053 -15.184 5.418 1.00 88.50 212 GLY A N 1
ATOM 1541 C CA . GLY A 1 212 ? -4.645 -15.761 6.630 1.00 88.50 212 GLY A CA 1
ATOM 1542 C C . GLY A 1 212 ? -5.674 -14.848 7.317 1.00 88.50 212 GLY A C 1
ATOM 1543 O O . GLY A 1 212 ? -6.290 -15.259 8.295 1.00 88.50 212 GLY A O 1
ATOM 1544 N N . VAL A 1 213 ? -5.862 -13.618 6.823 1.00 90.06 213 VAL A N 1
ATOM 1545 C CA . VAL A 1 213 ? -6.825 -12.642 7.346 1.00 90.06 213 VAL A CA 1
ATOM 1546 C C . VAL A 1 213 ? -8.017 -12.544 6.407 1.00 90.06 213 VAL A C 1
ATOM 1548 O O . VAL A 1 213 ? -7.858 -12.286 5.210 1.00 90.06 213 VAL A O 1
ATOM 1551 N N . ASP A 1 214 ? -9.220 -12.717 6.954 1.00 90.50 214 ASP A N 1
ATOM 1552 C CA . ASP A 1 214 ? -10.443 -12.571 6.172 1.00 90.50 214 ASP A CA 1
ATOM 1553 C C . ASP A 1 214 ? -10.574 -11.152 5.600 1.00 90.50 214 ASP A C 1
ATOM 1555 O O . ASP A 1 214 ? -10.180 -10.162 6.216 1.00 90.50 214 ASP A O 1
ATOM 1559 N N . GLY A 1 215 ? -11.076 -11.059 4.371 1.00 92.56 215 GLY A N 1
ATOM 1560 C CA . GLY A 1 215 ? -11.172 -9.797 3.638 1.00 92.56 215 GLY A CA 1
ATOM 1561 C C . GLY A 1 215 ? -9.845 -9.222 3.118 1.00 92.56 215 GLY A C 1
ATOM 1562 O O . GLY A 1 215 ? -9.899 -8.289 2.317 1.00 92.56 215 GLY A O 1
ATOM 1563 N N . VAL A 1 216 ? -8.675 -9.772 3.471 1.00 95.38 216 VAL A N 1
ATOM 1564 C CA . VAL A 1 216 ? -7.371 -9.290 2.977 1.00 95.38 216 VAL A CA 1
ATOM 1565 C C . VAL A 1 216 ? -6.794 -10.222 1.914 1.00 95.38 216 VAL A C 1
ATOM 1567 O O . VAL A 1 216 ? -6.610 -11.427 2.117 1.00 95.38 216 VAL A O 1
ATOM 1570 N N . TYR A 1 217 ? -6.457 -9.627 0.776 1.00 96.19 217 TYR A N 1
ATOM 1571 C CA . TYR A 1 217 ? -5.840 -10.273 -0.373 1.00 96.19 217 TYR A CA 1
ATOM 1572 C C . TYR A 1 217 ? -4.472 -9.653 -0.632 1.00 96.19 217 TYR A C 1
ATOM 1574 O O . TYR A 1 217 ? -4.251 -8.471 -0.367 1.00 96.19 217 TYR A O 1
ATOM 1582 N N . HIS A 1 218 ? -3.562 -10.445 -1.186 1.00 96.12 218 HIS A N 1
ATOM 1583 C CA . HIS A 1 218 ? -2.210 -10.014 -1.505 1.00 96.12 218 HIS A CA 1
ATOM 1584 C C . HIS A 1 218 ? -1.866 -10.346 -2.956 1.00 96.12 218 HIS A C 1
ATOM 1586 O O . HIS A 1 218 ? -2.179 -11.429 -3.457 1.00 96.12 218 HIS A O 1
ATOM 1592 N N . LEU A 1 219 ? -1.246 -9.391 -3.641 1.00 96.38 219 LEU A N 1
ATOM 1593 C CA . LEU A 1 219 ? -0.647 -9.562 -4.955 1.00 96.38 219 LEU A CA 1
ATOM 1594 C C . LEU A 1 219 ? 0.863 -9.324 -4.803 1.00 96.38 219 LEU A C 1
ATOM 1596 O O . LEU A 1 219 ? 1.284 -8.163 -4.765 1.00 96.38 219 LEU A O 1
ATOM 1600 N N . PRO A 1 220 ? 1.676 -10.391 -4.694 1.00 94.19 220 PRO A N 1
ATOM 1601 C CA . PRO A 1 220 ? 3.115 -10.269 -4.528 1.00 94.19 220 PRO A CA 1
ATOM 1602 C C . PRO A 1 220 ? 3.743 -9.712 -5.793 1.00 94.19 220 PRO A C 1
ATOM 1604 O O . PRO A 1 220 ? 3.149 -9.765 -6.873 1.00 94.19 220 PRO A O 1
ATOM 1607 N N . ALA A 1 221 ? 4.968 -9.208 -5.682 1.00 91.94 221 ALA A N 1
ATOM 1608 C CA . ALA A 1 221 ? 5.582 -8.534 -6.813 1.00 91.94 221 ALA A CA 1
ATOM 1609 C C . ALA A 1 221 ? 5.827 -9.523 -7.970 1.00 91.94 221 ALA A C 1
ATOM 1611 O O . ALA A 1 221 ? 5.488 -9.235 -9.116 1.00 91.94 221 ALA A O 1
ATOM 1612 N N . GLY A 1 222 ? 6.352 -10.718 -7.677 1.00 90.06 222 GLY A N 1
ATOM 1613 C CA . GLY A 1 222 ? 6.662 -11.758 -8.666 1.00 90.06 222 GLY A CA 1
ATOM 1614 C C . GLY A 1 222 ? 8.166 -11.943 -8.931 1.00 90.06 222 GLY A C 1
ATOM 1615 O O . GLY A 1 222 ? 9.004 -11.422 -8.190 1.00 90.06 222 GLY A O 1
ATOM 1616 N N . ARG A 1 223 ? 8.531 -12.711 -9.972 1.00 82.44 223 ARG A N 1
ATOM 1617 C CA . ARG A 1 223 ? 9.938 -12.991 -10.352 1.00 82.44 223 ARG A CA 1
ATOM 1618 C C . ARG A 1 223 ? 10.513 -12.065 -11.429 1.00 82.44 223 ARG A C 1
ATOM 1620 O O . ARG A 1 223 ? 11.708 -11.790 -11.383 1.00 82.44 223 ARG A O 1
ATOM 1627 N N . SER A 1 224 ? 9.719 -11.643 -12.411 1.00 63.22 224 SER A N 1
ATOM 1628 C CA . SER A 1 224 ? 10.247 -11.009 -13.635 1.00 63.22 224 SER A CA 1
ATOM 1629 C C . SER A 1 224 ? 10.600 -9.536 -13.450 1.00 63.22 224 SER A C 1
ATOM 1631 O O . SER A 1 224 ? 9.834 -8.792 -12.866 1.00 63.22 224 SER A O 1
ATOM 1633 N N . ASN A 1 225 ? 11.699 -9.042 -14.005 1.00 62.31 225 ASN A N 1
ATOM 1634 C CA . ASN A 1 225 ? 11.908 -7.595 -14.105 1.00 62.31 225 ASN A CA 1
ATOM 1635 C C . ASN A 1 225 ? 10.802 -6.950 -14.970 1.00 62.31 225 ASN A C 1
ATOM 1637 O O . ASN A 1 225 ? 10.435 -7.489 -16.006 1.00 62.31 225 ASN A O 1
ATOM 1641 N N . VAL A 1 226 ? 10.242 -5.821 -14.521 1.00 56.41 226 VAL A N 1
ATOM 1642 C CA . VAL A 1 226 ? 9.199 -5.089 -15.263 1.00 56.41 226 VAL A CA 1
ATOM 1643 C C . VAL A 1 226 ? 9.861 -4.438 -16.478 1.00 56.41 226 VAL A C 1
ATOM 1645 O O . VAL A 1 226 ? 10.692 -3.544 -16.319 1.00 56.41 226 VAL A O 1
ATOM 1648 N N . GLY A 1 227 ? 9.522 -4.887 -17.680 1.00 60.31 227 GLY A N 1
ATOM 1649 C CA . GLY A 1 227 ? 9.818 -4.197 -18.927 1.00 60.31 227 GLY A CA 1
ATOM 1650 C C . GLY A 1 227 ? 8.816 -3.073 -19.214 1.00 60.31 227 GLY A C 1
ATOM 1651 O O . GLY A 1 227 ? 7.816 -2.863 -18.521 1.00 60.31 227 GLY A O 1
ATOM 1652 N N . THR A 1 228 ? 9.093 -2.297 -20.259 1.00 63.00 228 THR A N 1
ATOM 1653 C CA . THR A 1 228 ? 8.304 -1.116 -20.647 1.00 63.00 228 THR A CA 1
ATOM 1654 C C . THR A 1 228 ? 6.851 -1.458 -20.994 1.00 63.00 228 THR A C 1
ATOM 1656 O O . THR A 1 228 ? 5.938 -0.705 -20.650 1.00 63.00 228 THR A O 1
ATOM 1659 N N . ASP A 1 229 ? 6.627 -2.612 -21.625 1.00 72.75 229 ASP A N 1
ATOM 1660 C CA . ASP A 1 229 ? 5.295 -3.081 -22.017 1.00 72.75 229 ASP A CA 1
ATOM 1661 C C . ASP A 1 229 ? 4.429 -3.463 -20.810 1.00 72.75 229 ASP A C 1
ATOM 1663 O O . ASP A 1 229 ? 3.213 -3.256 -20.832 1.00 72.75 229 ASP A O 1
ATOM 1667 N N . GLU A 1 230 ? 5.024 -3.999 -19.740 1.00 75.56 230 GLU A N 1
ATOM 1668 C CA . GLU A 1 230 ? 4.294 -4.312 -18.510 1.00 75.56 230 GLU A CA 1
ATOM 1669 C C . GLU A 1 230 ? 3.824 -3.043 -17.791 1.00 75.56 230 GLU A C 1
ATOM 1671 O O . GLU A 1 230 ? 2.674 -2.982 -17.350 1.00 75.56 230 GLU A O 1
ATOM 1676 N N . ALA A 1 231 ? 4.657 -1.999 -17.742 1.00 75.75 231 ALA A N 1
ATOM 1677 C CA . ALA A 1 231 ? 4.284 -0.719 -17.136 1.00 75.75 231 ALA A CA 1
ATOM 1678 C C . ALA A 1 231 ? 3.082 -0.068 -17.847 1.00 75.75 231 ALA A C 1
ATOM 1680 O O . ALA A 1 231 ? 2.185 0.461 -17.190 1.00 75.75 231 ALA A O 1
ATOM 1681 N N . ALA A 1 232 ? 3.008 -0.171 -19.180 1.00 85.56 232 ALA A N 1
ATOM 1682 C CA . ALA A 1 232 ? 1.882 0.342 -19.964 1.00 85.56 232 ALA A CA 1
ATOM 1683 C C . ALA A 1 232 ? 0.555 -0.396 -19.685 1.00 85.56 232 ALA A C 1
ATOM 1685 O O . ALA A 1 232 ? -0.524 0.161 -19.887 1.00 85.56 232 ALA A O 1
ATOM 1686 N N . ARG A 1 233 ? 0.613 -1.647 -19.208 1.00 89.06 233 ARG A N 1
ATOM 1687 C CA . ARG A 1 233 ? -0.567 -2.473 -18.891 1.00 89.06 233 ARG A CA 1
ATOM 1688 C C . ARG A 1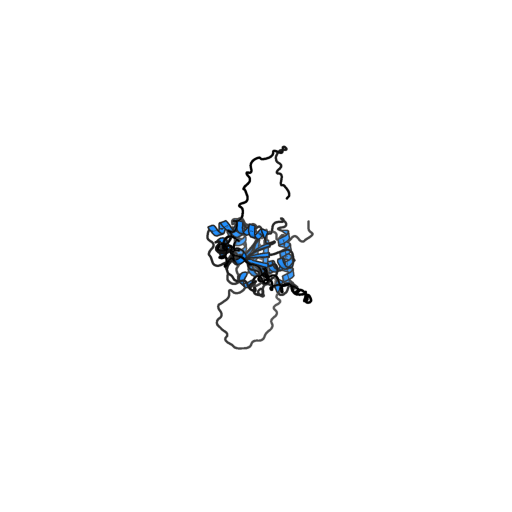 233 ? -1.085 -2.264 -17.472 1.00 89.06 233 ARG A C 1
ATOM 1690 O O . ARG A 1 233 ? -2.237 -2.606 -17.197 1.00 89.06 233 ARG A O 1
ATOM 1697 N N . LEU A 1 234 ? -0.266 -1.696 -16.587 1.00 90.94 234 LEU A N 1
ATOM 1698 C CA . LEU A 1 234 ? -0.615 -1.497 -15.186 1.00 90.94 234 LEU A CA 1
ATOM 1699 C C . LEU A 1 234 ? -1.923 -0.707 -14.993 1.00 90.94 234 LEU A C 1
ATOM 1701 O O . LEU A 1 234 ? -2.764 -1.193 -14.240 1.00 90.94 234 LEU A O 1
ATOM 1705 N N . PRO A 1 235 ? -2.186 0.425 -15.681 1.00 92.19 235 PRO A N 1
ATOM 1706 C CA . PRO A 1 235 ? -3.424 1.180 -15.467 1.00 92.19 235 PRO A CA 1
ATOM 1707 C C . PRO A 1 235 ? -4.690 0.348 -15.709 1.00 92.19 235 PRO A C 1
ATOM 1709 O O . PRO A 1 235 ? -5.611 0.370 -14.896 1.00 92.19 235 PRO A O 1
ATOM 1712 N N . ALA A 1 236 ? -4.717 -0.444 -16.785 1.00 92.94 236 ALA A N 1
ATOM 1713 C CA . ALA A 1 236 ? -5.859 -1.298 -17.105 1.00 92.94 236 ALA A CA 1
ATOM 1714 C C . ALA A 1 236 ? -6.062 -2.404 -16.056 1.00 92.94 236 ALA A C 1
ATOM 1716 O O . ALA A 1 236 ? -7.197 -2.694 -15.679 1.00 92.94 236 ALA A O 1
ATOM 1717 N N . LEU A 1 237 ? -4.971 -2.993 -15.554 1.00 94.50 237 LEU A N 1
ATOM 1718 C CA . LEU A 1 237 ? -5.033 -3.959 -14.459 1.00 94.50 237 LEU A CA 1
ATOM 1719 C C . LEU A 1 237 ? -5.582 -3.315 -13.178 1.00 94.50 237 LEU A C 1
ATOM 1721 O O . LEU A 1 237 ? -6.451 -3.889 -12.528 1.00 94.50 237 LEU A O 1
ATOM 1725 N N . LEU A 1 238 ? -5.115 -2.119 -12.820 1.00 95.56 238 LEU A N 1
ATOM 1726 C CA . LEU A 1 238 ? -5.565 -1.429 -11.611 1.00 95.56 238 LEU A CA 1
ATOM 1727 C C . LEU A 1 238 ? -7.059 -1.081 -11.664 1.00 95.56 238 LEU A C 1
ATOM 1729 O O . LEU A 1 238 ? -7.740 -1.229 -10.652 1.00 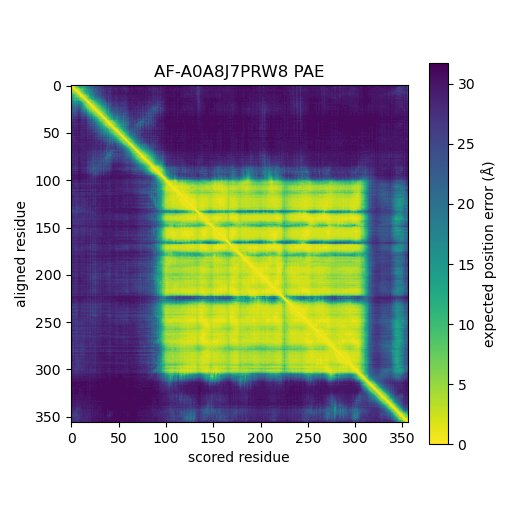95.56 238 LEU A O 1
ATOM 1733 N N . GLU A 1 239 ? -7.607 -0.722 -12.829 1.00 94.75 239 GLU A N 1
ATOM 1734 C CA . GLU A 1 239 ? -9.063 -0.563 -12.986 1.00 94.75 239 GLU A CA 1
ATOM 1735 C C . GLU A 1 239 ? -9.827 -1.874 -12.776 1.00 94.75 239 GLU A C 1
ATOM 1737 O O . GLU A 1 239 ? -10.860 -1.892 -12.105 1.00 94.75 239 GLU A O 1
ATOM 1742 N N . GLN A 1 240 ? -9.310 -2.993 -13.293 1.00 94.75 240 GLN A N 1
ATOM 1743 C CA . GLN A 1 240 ? -9.914 -4.306 -13.048 1.00 94.75 240 GLN A CA 1
ATOM 1744 C C . GLN A 1 240 ? -9.892 -4.677 -11.561 1.00 94.75 240 GLN A C 1
ATOM 1746 O O . GLN A 1 240 ? -10.842 -5.281 -11.064 1.00 94.75 240 GLN A O 1
ATOM 1751 N N . LEU A 1 241 ? -8.827 -4.317 -10.842 1.00 96.38 241 LEU A N 1
ATOM 1752 C CA . LEU A 1 241 ? -8.717 -4.549 -9.403 1.00 96.38 241 LEU A CA 1
ATOM 1753 C C . LEU A 1 241 ? -9.661 -3.630 -8.617 1.00 96.38 241 LEU A C 1
ATOM 1755 O O . LEU A 1 241 ? -10.330 -4.107 -7.704 1.00 96.38 241 LEU A O 1
ATOM 1759 N N . ARG A 1 242 ? -9.814 -2.360 -9.015 1.00 94.69 242 ARG A N 1
ATOM 1760 C CA . ARG A 1 242 ? -10.787 -1.432 -8.405 1.00 94.69 242 ARG A CA 1
ATOM 1761 C C . ARG A 1 242 ? -12.223 -1.948 -8.496 1.00 94.69 242 ARG A C 1
ATOM 1763 O O . ARG A 1 242 ? -13.018 -1.680 -7.612 1.00 94.69 242 ARG A O 1
ATOM 1770 N N . ALA A 1 243 ? -12.568 -2.732 -9.515 1.00 93.00 243 ALA A N 1
ATOM 1771 C CA . ALA A 1 243 ? -13.894 -3.349 -9.599 1.00 93.00 243 ALA A CA 1
ATOM 1772 C C . ALA A 1 243 ? -14.121 -4.490 -8.581 1.00 93.00 243 ALA A C 1
ATOM 1774 O O . ALA A 1 243 ? -15.250 -4.947 -8.411 1.00 93.00 243 ALA A O 1
ATOM 1775 N N . ARG A 1 244 ? -13.060 -4.995 -7.936 1.00 93.75 244 ARG A N 1
ATOM 1776 C CA . ARG A 1 244 ? -13.092 -6.188 -7.067 1.00 93.75 244 ARG A CA 1
ATOM 1777 C C . ARG A 1 244 ? -12.754 -5.883 -5.614 1.00 93.75 244 ARG A C 1
ATOM 1779 O O . ARG A 1 244 ? -13.115 -6.687 -4.755 1.00 93.75 244 ARG A O 1
ATOM 1786 N N . PHE A 1 245 ? -12.084 -4.770 -5.352 1.00 95.62 245 PHE A N 1
ATOM 1787 C CA . PHE A 1 245 ? -11.609 -4.380 -4.032 1.00 95.62 245 PHE A CA 1
ATOM 1788 C C . PHE A 1 245 ? -12.081 -2.985 -3.694 1.00 95.62 245 PHE A C 1
ATOM 1790 O O . PHE A 1 245 ? -12.078 -2.094 -4.536 1.00 95.62 245 PHE A O 1
ATOM 1797 N N . GLU A 1 246 ? -12.447 -2.808 -2.439 1.00 93.88 246 GLU A N 1
ATOM 1798 C CA . GLU A 1 246 ? -12.912 -1.557 -1.887 1.00 93.88 246 GLU A CA 1
ATOM 1799 C C . GLU A 1 246 ? -11.719 -0.665 -1.549 1.00 93.88 246 GLU A C 1
ATOM 1801 O O . GLU A 1 246 ? -11.837 0.550 -1.660 1.00 93.88 246 GLU A O 1
ATOM 1806 N N . TRP A 1 247 ? -10.569 -1.249 -1.190 1.00 95.00 247 TRP A N 1
ATOM 1807 C CA . TRP A 1 247 ? -9.305 -0.553 -0.934 1.00 95.00 247 TRP A CA 1
ATOM 1808 C C . TRP A 1 247 ? -8.138 -1.277 -1.607 1.00 95.00 247 TRP A C 1
ATOM 1810 O O . TRP A 1 247 ? -8.013 -2.498 -1.495 1.00 95.00 247 TRP A O 1
ATOM 1820 N N . ILE A 1 248 ? -7.256 -0.521 -2.264 1.00 97.69 248 ILE A N 1
ATOM 1821 C CA . ILE A 1 248 ? -6.016 -1.038 -2.850 1.00 97.69 248 ILE A CA 1
ATOM 1822 C C . ILE A 1 248 ? -4.838 -0.289 -2.230 1.00 97.69 248 ILE A C 1
ATOM 1824 O O . ILE A 1 248 ? -4.667 0.909 -2.446 1.00 97.69 248 ILE A O 1
ATOM 1828 N N . LEU A 1 249 ? -4.024 -1.002 -1.460 1.00 97.81 249 LEU A N 1
ATOM 1829 C CA . LEU A 1 249 ? -2.820 -0.490 -0.820 1.00 97.81 249 LEU A CA 1
ATOM 1830 C C . LEU A 1 249 ? -1.601 -0.984 -1.593 1.00 97.81 249 LEU A C 1
ATOM 1832 O O . LEU A 1 249 ? -1.397 -2.186 -1.728 1.00 97.81 249 LEU A O 1
ATOM 1836 N N . VAL A 1 250 ? -0.784 -0.069 -2.096 1.00 97.62 250 VAL A N 1
ATOM 1837 C CA . VAL A 1 250 ? 0.469 -0.397 -2.773 1.00 97.62 250 VAL A CA 1
ATOM 1838 C C . VAL A 1 250 ? 1.613 -0.217 -1.781 1.00 97.62 250 VAL A C 1
ATOM 1840 O O . VAL A 1 250 ? 1.910 0.903 -1.366 1.00 97.62 250 VAL A O 1
ATOM 1843 N N . ASP A 1 251 ? 2.236 -1.328 -1.403 1.00 95.44 251 ASP A N 1
ATOM 1844 C CA . ASP A 1 251 ? 3.444 -1.393 -0.585 1.00 95.44 251 ASP A CA 1
ATOM 1845 C C . ASP A 1 251 ? 4.663 -1.199 -1.489 1.00 95.44 251 ASP A C 1
ATOM 1847 O O . ASP A 1 251 ? 4.986 -2.057 -2.316 1.00 95.44 251 ASP A O 1
ATOM 1851 N N . ALA A 1 252 ? 5.299 -0.034 -1.379 1.00 93.88 252 ALA A N 1
ATOM 1852 C CA . ALA A 1 252 ? 6.455 0.332 -2.175 1.00 93.88 252 ALA A CA 1
ATOM 1853 C C . ALA A 1 252 ? 7.730 0.430 -1.333 1.00 93.88 252 ALA A C 1
ATOM 1855 O O . ALA A 1 252 ? 7.688 0.813 -0.160 1.00 93.88 252 ALA A O 1
ATOM 1856 N N . PRO A 1 253 ? 8.890 0.135 -1.944 1.00 91.81 253 PRO A N 1
ATOM 1857 C CA . PRO A 1 253 ? 10.173 0.213 -1.272 1.00 91.81 253 PRO A CA 1
ATOM 1858 C C . PRO A 1 253 ? 10.486 1.655 -0.866 1.00 91.81 253 PRO A C 1
ATOM 1860 O O . PRO A 1 253 ? 9.799 2.607 -1.250 1.00 91.81 253 PRO A O 1
ATOM 1863 N N . VAL A 1 254 ? 11.567 1.814 -0.104 1.00 92.88 254 VAL A N 1
ATOM 1864 C CA . VAL A 1 254 ? 12.116 3.121 0.274 1.00 92.88 254 VAL A CA 1
ATOM 1865 C C . VAL A 1 254 ? 12.279 4.005 -0.961 1.00 92.88 254 VAL A C 1
ATOM 1867 O O . VAL A 1 254 ? 12.807 3.567 -1.992 1.00 92.88 254 VAL A O 1
ATOM 1870 N N . TRP A 1 255 ? 11.832 5.253 -0.853 1.00 93.81 255 TRP A N 1
ATOM 1871 C CA . TRP A 1 255 ? 11.872 6.205 -1.948 1.00 93.81 255 TRP A CA 1
ATOM 1872 C C . TRP A 1 255 ? 13.28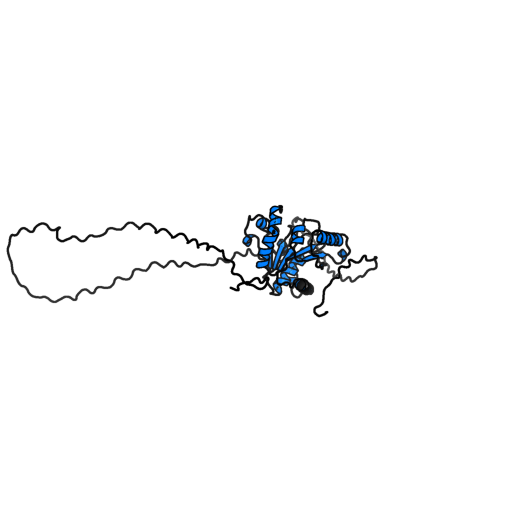6 6.338 -2.531 1.00 93.81 255 TRP A C 1
ATOM 1874 O O . TRP A 1 255 ? 14.277 6.406 -1.807 1.00 93.81 255 TRP A O 1
ATOM 1884 N N . GLY A 1 256 ? 13.384 6.375 -3.861 1.00 90.81 256 GLY A N 1
ATOM 1885 C CA . GLY A 1 256 ? 14.655 6.520 -4.576 1.00 90.81 256 GLY A CA 1
ATOM 1886 C C . GLY A 1 256 ? 15.451 5.226 -4.770 1.00 90.81 256 GLY A C 1
ATOM 1887 O O . GLY A 1 256 ? 16.409 5.238 -5.535 1.00 90.81 256 GLY A O 1
ATOM 1888 N N . THR A 1 257 ? 15.050 4.106 -4.155 1.00 90.31 257 THR A N 1
ATOM 1889 C CA . THR A 1 257 ? 15.711 2.804 -4.387 1.00 90.31 257 THR A CA 1
ATOM 1890 C C . THR A 1 257 ? 15.275 2.134 -5.691 1.00 90.31 257 THR A C 1
ATOM 1892 O O . THR A 1 257 ? 16.060 1.415 -6.299 1.00 90.31 257 THR A O 1
ATOM 1895 N N . HIS A 1 258 ? 14.038 2.383 -6.130 1.00 89.00 258 HIS A N 1
ATOM 1896 C CA . HIS A 1 258 ? 13.428 1.798 -7.325 1.00 89.00 258 HIS A CA 1
ATOM 1897 C C . HIS A 1 258 ? 12.578 2.844 -8.067 1.00 89.00 258 HIS A C 1
ATOM 1899 O O . HIS A 1 258 ? 12.118 3.815 -7.455 1.00 89.00 258 HIS A O 1
ATOM 1905 N N . PRO A 1 259 ? 12.339 2.676 -9.381 1.00 88.50 259 PRO A N 1
ATOM 1906 C CA . PRO A 1 259 ? 11.484 3.580 -10.142 1.00 88.50 259 PRO A CA 1
ATOM 1907 C C . PRO A 1 259 ? 10.005 3.409 -9.761 1.00 88.50 259 PRO A C 1
ATOM 1909 O O . PRO A 1 259 ? 9.352 2.449 -10.160 1.00 88.50 259 PRO A O 1
ATOM 1912 N N . LEU A 1 260 ? 9.450 4.386 -9.038 1.00 91.12 260 LEU A N 1
ATOM 1913 C CA . LEU A 1 260 ? 8.049 4.379 -8.586 1.00 91.12 260 LEU A CA 1
ATOM 1914 C C . LEU A 1 260 ? 7.119 5.287 -9.403 1.00 91.12 260 LEU A C 1
ATOM 1916 O O . LEU A 1 260 ? 5.945 5.412 -9.073 1.00 91.12 260 LEU A O 1
ATOM 1920 N N . THR A 1 261 ? 7.604 5.919 -10.476 1.00 92.31 261 THR A N 1
ATOM 1921 C CA . THR A 1 261 ? 6.845 6.932 -11.236 1.00 92.31 261 THR A CA 1
ATOM 1922 C C . THR A 1 261 ? 5.473 6.437 -11.698 1.00 92.31 261 THR A C 1
ATOM 1924 O O . THR A 1 261 ? 4.482 7.139 -11.522 1.00 92.31 261 THR A O 1
ATOM 1927 N N . HIS A 1 262 ? 5.389 5.217 -12.236 1.00 91.38 262 HIS A N 1
ATOM 1928 C CA . HIS A 1 262 ? 4.123 4.652 -12.710 1.00 91.38 262 HIS A CA 1
ATOM 1929 C C . HIS A 1 262 ? 3.133 4.392 -11.563 1.00 91.38 262 HIS A C 1
ATOM 1931 O O . HIS A 1 262 ? 1.943 4.661 -11.711 1.00 91.38 262 HIS A O 1
ATOM 1937 N N . TRP A 1 263 ? 3.615 3.947 -10.397 1.00 93.88 263 TRP A N 1
ATOM 1938 C CA . TRP A 1 263 ? 2.791 3.795 -9.194 1.00 93.88 263 TRP A CA 1
ATOM 1939 C C . TRP A 1 263 ? 2.285 5.136 -8.689 1.00 93.88 263 TRP A C 1
ATOM 1941 O O . TRP A 1 263 ? 1.100 5.287 -8.400 1.00 93.88 263 TRP A O 1
ATOM 1951 N N . VAL A 1 264 ? 3.177 6.123 -8.623 1.00 95.38 264 VAL A N 1
ATOM 1952 C CA . VAL A 1 264 ? 2.860 7.477 -8.171 1.00 95.38 264 VAL A CA 1
ATOM 1953 C C . VAL A 1 264 ? 1.774 8.107 -9.045 1.00 95.38 264 VAL A C 1
ATOM 1955 O O . VAL A 1 264 ? 0.839 8.701 -8.515 1.00 95.38 264 VAL A O 1
ATOM 1958 N N . GLN A 1 265 ? 1.861 7.939 -10.366 1.00 93.25 265 GLN A N 1
ATOM 1959 C CA . GLN A 1 265 ? 0.885 8.477 -11.319 1.00 93.25 265 GLN A CA 1
ATOM 1960 C C . GLN A 1 265 ? -0.456 7.734 -11.304 1.00 93.25 265 GLN A C 1
ATOM 1962 O O . GLN A 1 265 ? -1.495 8.348 -11.539 1.00 93.25 265 GLN A O 1
ATOM 1967 N N . ALA A 1 266 ? -0.451 6.427 -11.032 1.00 92.81 266 ALA A N 1
ATOM 1968 C CA . ALA A 1 266 ? -1.671 5.623 -10.982 1.00 92.81 266 ALA A CA 1
ATOM 1969 C C . ALA A 1 266 ? -2.462 5.773 -9.665 1.00 92.81 266 ALA A C 1
ATOM 1971 O O . ALA A 1 266 ? -3.649 5.426 -9.615 1.00 92.81 266 ALA A O 1
ATOM 1972 N N . SER A 1 267 ? -1.811 6.269 -8.608 1.00 95.38 267 SER A N 1
ATOM 1973 C CA . SER A 1 267 ? -2.368 6.351 -7.255 1.00 95.38 267 SER A CA 1
ATOM 1974 C C . SER A 1 267 ? -3.199 7.608 -7.017 1.00 95.38 267 SER A C 1
ATOM 1976 O O . SER A 1 267 ? -2.837 8.713 -7.419 1.00 95.38 267 SER A O 1
ATOM 1978 N N . ASP A 1 268 ? -4.305 7.454 -6.290 1.00 95.25 268 ASP A N 1
ATOM 1979 C CA . ASP A 1 268 ? -5.191 8.556 -5.894 1.00 95.25 268 ASP A CA 1
ATOM 1980 C C . ASP A 1 268 ? -4.574 9.410 -4.769 1.00 95.25 268 ASP A C 1
ATOM 1982 O O . ASP A 1 268 ? -4.871 10.607 -4.618 1.00 95.25 268 ASP A O 1
ATOM 1986 N N . GLY A 1 269 ? -3.681 8.796 -3.989 1.00 95.44 269 GLY A N 1
ATOM 1987 C CA . GLY A 1 269 ? -2.877 9.439 -2.962 1.00 95.44 269 GLY A CA 1
ATOM 1988 C C . GLY A 1 269 ? -1.599 8.661 -2.667 1.00 95.44 269 GLY A C 1
ATOM 1989 O O . GLY A 1 269 ? -1.577 7.433 -2.720 1.00 95.44 269 GLY A O 1
ATOM 1990 N N . VAL A 1 270 ? -0.542 9.401 -2.348 1.00 97.19 270 VAL A N 1
ATOM 1991 C CA . VAL A 1 270 ? 0.729 8.864 -1.859 1.00 97.19 270 VAL A CA 1
ATOM 1992 C C . VAL A 1 270 ? 0.881 9.248 -0.391 1.00 97.19 270 VAL A C 1
ATOM 1994 O O . VAL A 1 270 ? 0.602 10.394 -0.024 1.00 97.19 270 VAL A O 1
ATOM 1997 N N . TYR A 1 271 ? 1.330 8.306 0.431 1.00 96.88 271 TYR A N 1
ATOM 1998 C CA . TYR A 1 271 ? 1.627 8.495 1.845 1.00 96.88 271 TYR A CA 1
ATOM 1999 C C . TYR A 1 271 ? 3.085 8.141 2.109 1.00 96.88 271 TYR A C 1
ATOM 2001 O O . TYR A 1 271 ? 3.556 7.062 1.742 1.00 96.88 271 TYR A O 1
ATOM 2009 N N . LEU A 1 272 ? 3.794 9.064 2.752 1.00 94.94 272 LEU A N 1
ATOM 2010 C CA . LEU A 1 272 ? 5.180 8.856 3.147 1.00 94.94 272 LEU A CA 1
ATOM 2011 C C . LEU A 1 272 ? 5.224 8.295 4.567 1.00 94.94 272 LEU A C 1
ATOM 2013 O O . LEU A 1 272 ? 4.762 8.944 5.503 1.00 94.94 272 LEU A O 1
ATOM 2017 N N . VAL A 1 273 ? 5.780 7.102 4.741 1.00 93.69 273 VAL A N 1
ATOM 2018 C CA . VAL A 1 273 ? 6.000 6.520 6.067 1.00 93.69 273 VAL A CA 1
ATOM 2019 C C . VAL A 1 273 ? 7.404 6.891 6.535 1.00 93.69 273 VAL A C 1
ATOM 2021 O O . VAL A 1 273 ? 8.379 6.703 5.804 1.00 93.69 273 VAL A O 1
ATOM 2024 N N . LEU A 1 274 ? 7.520 7.421 7.746 1.00 91.94 274 LEU A N 1
ATOM 2025 C CA . LEU A 1 274 ? 8.791 7.883 8.302 1.00 91.94 274 LEU A CA 1
ATOM 2026 C C . LEU A 1 274 ? 8.819 7.726 9.822 1.00 91.94 274 LEU A C 1
ATOM 2028 O O . LEU A 1 274 ? 7.771 7.615 10.457 1.00 91.94 274 LEU A O 1
ATOM 2032 N N . ARG A 1 275 ? 10.003 7.733 10.427 1.00 87.62 275 ARG A N 1
ATOM 2033 C CA . ARG A 1 275 ? 10.105 7.845 11.887 1.00 87.62 275 ARG A CA 1
ATOM 2034 C C . ARG A 1 275 ? 9.926 9.299 12.338 1.00 87.62 275 ARG A C 1
ATOM 2036 O O . ARG A 1 275 ? 10.282 10.204 11.585 1.00 87.62 275 ARG A O 1
ATOM 2043 N N . PRO A 1 276 ? 9.445 9.571 13.561 1.00 86.06 276 PRO A N 1
ATOM 2044 C CA . PRO A 1 276 ? 9.354 10.930 14.098 1.00 86.06 276 PRO A CA 1
ATOM 2045 C C . PRO A 1 276 ? 10.665 11.729 14.004 1.00 86.06 276 PRO A C 1
ATOM 2047 O O . PRO A 1 276 ? 10.623 12.921 13.704 1.00 86.06 276 PRO A O 1
ATOM 2050 N N . ASP A 1 277 ? 11.822 11.081 14.194 1.00 86.62 277 ASP A N 1
ATOM 2051 C CA . ASP A 1 277 ? 13.150 11.704 14.066 1.00 86.62 277 ASP A CA 1
ATOM 2052 C C . ASP A 1 277 ? 13.548 12.033 12.616 1.00 86.62 277 ASP A C 1
ATOM 2054 O O . ASP A 1 277 ? 14.492 12.784 12.388 1.00 86.62 277 ASP A O 1
ATOM 2058 N N . GLU A 1 278 ? 12.820 11.511 11.629 1.00 86.06 278 GLU A N 1
ATOM 2059 C CA . GLU A 1 278 ? 13.106 11.673 10.200 1.00 86.06 278 GLU A CA 1
ATOM 2060 C C . GLU A 1 278 ? 12.228 12.735 9.525 1.00 86.06 278 GLU A C 1
ATOM 2062 O O . GLU A 1 278 ? 12.395 12.992 8.333 1.00 86.06 278 GLU A O 1
ATOM 2067 N N . TRP A 1 279 ? 11.312 13.372 10.262 1.00 85.19 279 TRP A N 1
ATOM 2068 C CA . TRP A 1 279 ? 10.365 14.349 9.710 1.00 85.19 279 TRP A CA 1
ATOM 2069 C C . TRP A 1 279 ? 11.051 15.517 8.984 1.00 85.19 279 TRP A C 1
ATOM 2071 O O . TRP A 1 279 ? 10.640 15.878 7.887 1.00 85.19 279 TRP A O 1
ATOM 2081 N N . ASP A 1 280 ? 12.112 16.074 9.577 1.00 86.56 280 ASP A N 1
ATOM 2082 C CA . ASP A 1 280 ? 12.901 17.188 9.022 1.00 86.56 280 ASP A CA 1
ATOM 2083 C C . ASP A 1 280 ? 14.205 16.692 8.350 1.00 86.56 280 ASP A C 1
ATOM 2085 O O . ASP A 1 280 ? 15.215 17.399 8.311 1.00 86.56 280 ASP A O 1
ATOM 2089 N N . SER A 1 281 ? 14.229 15.440 7.882 1.00 89.94 281 SER A N 1
ATOM 2090 C CA . SER A 1 281 ? 15.412 14.848 7.250 1.00 89.94 281 SER A CA 1
ATOM 2091 C C . SER A 1 281 ? 15.515 15.189 5.761 1.00 89.94 281 SER A C 1
ATOM 2093 O O . SER A 1 281 ? 14.509 15.344 5.066 1.00 89.94 281 SER A O 1
ATOM 2095 N N . SER A 1 282 ? 16.741 15.206 5.227 1.00 91.69 282 SER A N 1
ATOM 2096 C CA . SER A 1 282 ? 16.956 15.384 3.785 1.00 91.69 282 SER A CA 1
ATOM 2097 C C . SER A 1 282 ? 16.324 14.260 2.961 1.00 91.69 282 SER A C 1
ATOM 2099 O O . SER A 1 282 ? 15.916 14.482 1.825 1.00 91.69 282 SER A O 1
ATOM 2101 N N . GLN A 1 283 ? 16.198 13.056 3.527 1.00 91.31 283 GLN A N 1
ATOM 2102 C CA . GLN A 1 283 ? 15.516 11.940 2.879 1.00 91.31 283 GLN A CA 1
ATOM 2103 C C . GLN A 1 283 ? 14.013 12.205 2.721 1.00 91.31 283 GLN A C 1
ATOM 2105 O O . GLN A 1 283 ? 13.453 11.914 1.662 1.00 91.31 283 GLN A O 1
ATOM 2110 N N . ALA A 1 284 ? 13.365 12.788 3.735 1.00 91.06 284 ALA A N 1
ATOM 2111 C CA . ALA A 1 284 ? 11.960 13.182 3.655 1.00 91.06 284 ALA A CA 1
ATOM 2112 C C . ALA A 1 284 ? 11.744 14.291 2.609 1.00 91.06 284 ALA A C 1
ATOM 2114 O O . ALA A 1 284 ? 10.821 14.185 1.797 1.00 91.06 284 ALA A O 1
ATOM 2115 N N . ASP A 1 285 ? 12.637 15.285 2.555 1.00 92.06 285 ASP A N 1
ATOM 2116 C CA . ASP A 1 285 ? 12.611 16.343 1.534 1.00 92.06 285 ASP A CA 1
ATOM 2117 C C . ASP A 1 285 ? 12.766 15.769 0.116 1.00 92.06 285 ASP A C 1
ATOM 2119 O O . ASP A 1 285 ? 11.965 16.056 -0.778 1.00 92.06 285 ASP A O 1
ATOM 2123 N N . MET A 1 286 ? 13.746 14.883 -0.088 1.00 93.25 286 MET A N 1
ATOM 2124 C CA . MET A 1 286 ? 13.968 14.214 -1.375 1.00 93.25 286 MET A CA 1
ATOM 2125 C C . MET A 1 286 ? 12.768 13.364 -1.810 1.00 93.25 286 MET A C 1
ATOM 2127 O O . MET A 1 286 ? 12.448 13.313 -3.003 1.00 93.25 286 MET A O 1
ATOM 2131 N N . ALA A 1 287 ? 12.102 12.695 -0.864 1.00 93.75 287 ALA A N 1
ATOM 2132 C CA . ALA A 1 287 ? 10.883 11.942 -1.134 1.00 93.75 287 ALA A CA 1
ATOM 2133 C C . ALA A 1 287 ? 9.732 12.865 -1.536 1.00 93.75 287 ALA A C 1
ATOM 2135 O O . ALA A 1 287 ? 9.098 12.642 -2.567 1.00 93.75 287 ALA A O 1
ATOM 2136 N N . HIS A 1 288 ? 9.511 13.942 -0.785 1.00 93.69 288 HIS A N 1
ATOM 2137 C CA . HIS A 1 288 ? 8.486 14.936 -1.080 1.00 93.69 288 HIS A CA 1
ATOM 2138 C C . HIS A 1 288 ? 8.661 15.546 -2.483 1.00 93.69 288 HIS A C 1
ATOM 2140 O O . HIS A 1 288 ? 7.745 15.500 -3.310 1.00 93.69 288 HIS A O 1
ATOM 2146 N N . GLU A 1 289 ? 9.850 16.073 -2.785 1.00 94.75 289 GLU A N 1
ATOM 2147 C CA . GLU A 1 289 ? 10.161 16.668 -4.090 1.00 94.75 289 GLU A CA 1
ATOM 2148 C C . GLU A 1 289 ? 10.092 15.645 -5.225 1.00 94.75 289 GLU A C 1
ATOM 2150 O O . GLU A 1 289 ? 9.616 15.944 -6.324 1.00 94.75 289 GLU A O 1
ATOM 2155 N N . GLY A 1 290 ? 10.559 14.423 -4.969 1.00 95.50 290 GLY A N 1
ATOM 2156 C CA . GLY A 1 290 ? 10.507 13.329 -5.925 1.00 95.50 290 GLY A CA 1
ATOM 2157 C C . GLY A 1 290 ? 9.077 12.938 -6.296 1.00 95.50 290 GLY A C 1
ATOM 2158 O O . GLY A 1 290 ? 8.778 12.809 -7.484 1.00 95.50 290 GLY A O 1
ATOM 2159 N N . ILE A 1 291 ? 8.193 12.786 -5.306 1.00 95.12 291 ILE A N 1
ATOM 2160 C CA . ILE A 1 291 ? 6.780 12.441 -5.516 1.00 95.12 291 ILE A CA 1
ATOM 2161 C C . ILE A 1 291 ? 6.085 13.544 -6.316 1.00 95.12 291 ILE A C 1
ATOM 2163 O O . ILE A 1 291 ? 5.386 13.248 -7.288 1.00 95.12 291 ILE A O 1
ATOM 2167 N N . ALA A 1 292 ? 6.322 14.810 -5.959 1.00 94.19 292 ALA A N 1
ATOM 2168 C CA . ALA A 1 292 ? 5.763 15.952 -6.678 1.00 94.19 292 ALA A CA 1
ATOM 2169 C C . ALA A 1 292 ? 6.224 15.976 -8.146 1.00 94.19 292 ALA A C 1
ATOM 2171 O O . ALA A 1 292 ? 5.408 16.099 -9.059 1.00 94.19 292 ALA A O 1
ATOM 2172 N N . ARG A 1 293 ? 7.524 15.776 -8.391 1.00 96.00 293 AR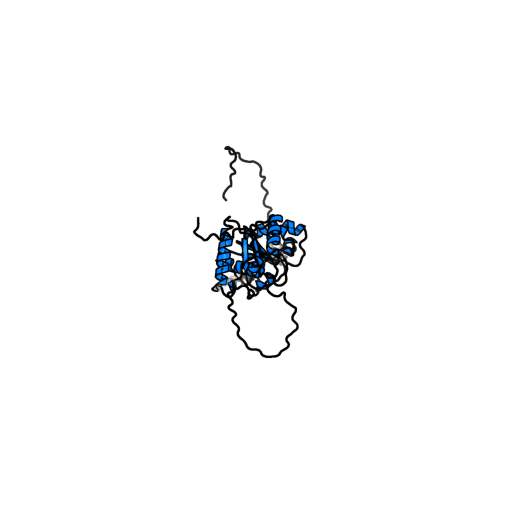G A N 1
ATOM 2173 C CA . ARG A 1 293 ? 8.109 15.735 -9.739 1.00 96.00 293 ARG A CA 1
ATOM 2174 C C . ARG A 1 293 ? 7.628 14.548 -10.575 1.00 96.00 293 ARG A C 1
ATOM 2176 O O . ARG A 1 293 ? 7.535 14.670 -11.791 1.00 96.00 293 ARG A O 1
ATOM 2183 N N . ALA A 1 294 ? 7.291 13.424 -9.946 1.00 94.94 294 ALA A N 1
ATOM 2184 C CA . ALA A 1 294 ? 6.681 12.277 -10.617 1.00 94.94 294 ALA A CA 1
ATOM 2185 C C . ALA A 1 294 ? 5.192 12.495 -10.977 1.00 94.94 294 ALA A C 1
ATOM 2187 O O . ALA A 1 294 ? 4.610 11.658 -11.666 1.00 94.94 294 ALA A O 1
ATOM 2188 N N . GLY A 1 295 ? 4.583 13.613 -10.557 1.00 93.50 295 GLY A N 1
ATOM 2189 C CA . GLY A 1 295 ? 3.169 13.933 -10.790 1.00 93.50 295 GLY A CA 1
ATOM 2190 C C . GLY A 1 295 ? 2.220 13.376 -9.723 1.00 93.50 295 GLY A C 1
ATOM 2191 O O . GLY A 1 295 ? 1.014 13.295 -9.951 1.00 93.50 295 GLY A O 1
ATOM 2192 N N . GLY A 1 296 ? 2.755 12.968 -8.572 1.00 92.19 296 GLY A N 1
ATOM 2193 C CA . GLY A 1 296 ? 1.999 12.385 -7.471 1.00 92.19 296 GLY A CA 1
ATOM 2194 C C . GLY A 1 296 ? 1.287 13.398 -6.590 1.00 92.19 296 GLY A C 1
ATOM 2195 O O . GLY A 1 296 ? 1.676 14.560 -6.483 1.00 92.19 296 GLY A O 1
ATOM 2196 N N . LYS A 1 297 ? 0.272 12.915 -5.871 1.00 91.25 297 LYS A N 1
ATOM 2197 C CA . LYS A 1 297 ? -0.424 13.670 -4.823 1.00 91.25 297 LYS A CA 1
ATOM 2198 C C . LYS A 1 297 ? 0.013 13.145 -3.461 1.00 91.25 297 LYS A C 1
ATOM 2200 O O . LYS A 1 297 ? -0.595 12.203 -2.955 1.00 91.25 297 LYS A O 1
ATOM 2205 N N . LEU A 1 298 ? 1.047 13.736 -2.863 1.00 93.44 298 LEU A N 1
ATOM 2206 C CA . LEU A 1 298 ? 1.383 13.440 -1.469 1.00 93.44 298 LEU A CA 1
ATOM 2207 C C . LEU A 1 298 ? 0.246 13.952 -0.573 1.00 93.44 298 LEU A C 1
ATOM 2209 O O . LEU A 1 298 ? 0.020 15.157 -0.473 1.00 93.44 298 LEU A O 1
ATOM 2213 N N . ARG A 1 299 ? -0.514 13.031 0.026 1.00 93.81 299 ARG A N 1
ATOM 2214 C CA . ARG A 1 299 ? -1.699 13.347 0.841 1.00 93.81 299 ARG A CA 1
ATOM 2215 C C . ARG A 1 299 ? -1.385 13.467 2.326 1.00 93.81 299 ARG A C 1
ATOM 2217 O O . ARG A 1 299 ? -2.135 14.115 3.048 1.00 93.81 299 ARG A O 1
ATOM 2224 N N . GLY A 1 300 ? -0.283 12.876 2.774 1.00 89.50 300 GLY A N 1
ATOM 2225 C CA . GLY A 1 300 ? 0.171 12.989 4.151 1.00 89.50 300 GLY A CA 1
ATOM 2226 C C . GLY A 1 300 ? 1.372 12.105 4.451 1.00 89.50 300 GLY A C 1
ATOM 2227 O O . GLY A 1 300 ? 1.878 11.393 3.581 1.00 89.50 300 GLY A O 1
ATOM 2228 N N . CYS A 1 301 ? 1.789 12.145 5.711 1.00 91.62 301 CYS A N 1
ATOM 2229 C CA . CYS A 1 301 ? 2.856 11.312 6.244 1.00 91.62 301 CYS A CA 1
ATOM 2230 C C . CYS A 1 301 ? 2.326 10.464 7.406 1.00 91.62 301 CYS A C 1
ATOM 2232 O O . CYS A 1 301 ? 1.467 10.919 8.163 1.00 91.62 301 CYS A O 1
ATOM 2234 N N . VAL A 1 302 ? 2.857 9.254 7.557 1.00 91.62 302 VAL A N 1
ATOM 2235 C CA . VAL A 1 302 ? 2.577 8.355 8.680 1.00 91.62 302 VAL A CA 1
ATOM 2236 C C . VAL A 1 302 ? 3.850 8.203 9.497 1.00 91.62 302 VAL A C 1
ATOM 2238 O O . VAL A 1 302 ? 4.868 7.752 8.978 1.00 91.62 302 VAL A O 1
ATOM 2241 N N . THR A 1 303 ? 3.797 8.587 10.770 1.00 89.75 303 THR A N 1
ATOM 2242 C CA . THR A 1 303 ? 4.934 8.459 11.686 1.00 89.75 303 THR A CA 1
ATOM 2243 C C . THR A 1 303 ? 4.851 7.161 12.479 1.00 89.75 303 THR A C 1
ATOM 2245 O O . THR A 1 303 ? 3.840 6.937 13.147 1.00 89.75 303 THR A O 1
ATOM 2248 N N . THR A 1 304 ? 5.899 6.337 12.450 1.00 82.62 304 THR A N 1
ATOM 2249 C CA . THR A 1 304 ? 5.987 5.112 13.263 1.00 82.62 304 THR A CA 1
ATOM 2250 C C . THR A 1 304 ? 7.378 4.934 13.866 1.00 82.62 304 THR A C 1
ATOM 2252 O O . THR A 1 304 ? 8.384 5.135 13.189 1.00 82.62 304 THR A O 1
ATOM 2255 N N . ASP A 1 305 ? 7.423 4.549 15.142 1.00 75.88 305 ASP A N 1
ATOM 2256 C CA . ASP A 1 305 ? 8.653 4.204 15.871 1.00 75.88 305 ASP A CA 1
ATOM 2257 C C . ASP A 1 305 ? 8.972 2.705 15.817 1.00 75.88 305 ASP A C 1
ATOM 2259 O O . ASP A 1 305 ? 9.982 2.262 16.371 1.00 75.88 305 ASP A O 1
ATOM 2263 N N . GLU A 1 306 ? 8.122 1.914 15.155 1.00 67.88 306 GLU A N 1
ATOM 2264 C CA . GLU A 1 306 ? 8.325 0.478 15.018 1.00 67.88 306 GLU A CA 1
ATOM 2265 C C . GLU A 1 306 ? 9.651 0.210 14.280 1.00 67.88 306 GLU A C 1
ATOM 2267 O O . GLU A 1 306 ? 9.859 0.724 13.171 1.00 67.88 306 GLU A O 1
ATOM 2272 N N . PRO A 1 307 ? 10.590 -0.540 14.890 1.00 55.03 307 PRO A N 1
ATOM 2273 C CA . PRO A 1 307 ? 11.862 -0.829 14.252 1.00 55.03 307 PRO A CA 1
ATOM 2274 C C . PRO A 1 307 ? 11.636 -1.673 12.986 1.00 55.03 307 PRO A C 1
ATOM 2276 O O . PRO A 1 307 ? 10.759 -2.540 12.962 1.00 55.03 307 PRO A O 1
ATOM 2279 N N . PRO A 1 308 ? 12.422 -1.452 11.920 1.00 55.91 308 PRO A N 1
ATOM 2280 C CA . PRO A 1 308 ? 12.348 -2.274 10.722 1.00 55.91 308 PRO A CA 1
ATOM 2281 C C . PRO A 1 308 ? 12.847 -3.686 11.055 1.00 55.91 308 PRO A C 1
ATOM 2283 O O . PRO A 1 308 ? 13.714 -3.868 11.914 1.00 55.91 308 PRO A O 1
ATOM 2286 N N . ILE A 1 309 ? 12.333 -4.695 10.353 1.00 52.00 309 ILE A N 1
ATOM 2287 C CA . ILE A 1 309 ? 12.843 -6.061 10.507 1.00 52.00 309 ILE A CA 1
ATOM 2288 C C . ILE A 1 309 ? 14.284 -6.092 9.964 1.00 52.00 309 ILE A C 1
ATOM 2290 O O . ILE A 1 309 ? 14.510 -5.600 8.853 1.00 52.00 309 ILE A O 1
ATOM 2294 N N . PRO A 1 310 ? 15.264 -6.661 10.692 1.00 46.19 310 PRO A N 1
ATOM 2295 C CA . PRO A 1 310 ? 16.579 -6.923 10.124 1.00 46.19 310 PRO A CA 1
ATOM 2296 C C . PRO A 1 310 ? 16.413 -7.831 8.901 1.00 46.19 310 PRO A C 1
ATOM 2298 O O . PRO A 1 310 ? 15.783 -8.882 9.005 1.00 46.19 310 PRO A O 1
ATOM 2301 N N . ALA A 1 311 ? 16.959 -7.444 7.743 1.00 40.09 311 ALA A N 1
ATOM 2302 C CA . ALA A 1 311 ? 16.975 -8.315 6.568 1.00 40.09 311 ALA A CA 1
ATOM 2303 C C . ALA A 1 311 ? 17.505 -9.693 6.986 1.00 40.09 311 ALA A C 1
ATOM 2305 O O . ALA A 1 311 ? 18.553 -9.749 7.628 1.00 40.09 311 ALA A O 1
ATOM 2306 N N . ALA A 1 312 ? 16.764 -10.763 6.676 1.00 39.53 312 ALA A N 1
ATOM 2307 C CA . ALA A 1 312 ? 17.069 -12.117 7.126 1.00 39.53 312 ALA A CA 1
ATOM 2308 C C . ALA A 1 312 ? 18.542 -12.457 6.848 1.00 39.53 312 ALA A C 1
ATOM 2310 O O . ALA A 1 312 ? 18.932 -12.745 5.715 1.00 39.53 312 ALA A O 1
ATOM 2311 N N . THR A 1 313 ? 19.378 -12.387 7.881 1.00 33.97 313 THR A N 1
ATOM 2312 C CA . THR A 1 313 ? 20.741 -12.889 7.827 1.00 33.97 313 THR A CA 1
ATOM 2313 C C . THR A 1 313 ? 20.633 -14.404 7.810 1.00 33.97 313 THR A C 1
ATOM 2315 O O . THR A 1 313 ? 19.976 -15.007 8.660 1.00 33.97 313 THR A O 1
ATOM 2318 N N . GLY A 1 314 ? 21.224 -15.023 6.785 1.00 35.62 314 GLY A N 1
ATOM 2319 C CA . GLY A 1 314 ? 21.284 -16.474 6.667 1.00 35.62 314 GLY A CA 1
ATOM 2320 C C . GLY A 1 314 ? 21.759 -17.086 7.981 1.00 35.62 314 GLY A C 1
ATOM 2321 O O . GLY A 1 314 ? 22.755 -16.656 8.556 1.00 35.62 314 GLY A O 1
ATOM 2322 N N . THR A 1 315 ? 21.002 -18.052 8.477 1.00 29.67 315 THR A N 1
ATOM 2323 C CA . THR A 1 315 ? 21.251 -18.744 9.738 1.00 29.67 315 THR A CA 1
ATOM 2324 C C . THR A 1 315 ? 22.554 -19.548 9.639 1.00 29.67 315 THR A C 1
ATOM 2326 O O . THR A 1 315 ? 22.638 -20.426 8.779 1.00 29.67 315 THR A O 1
ATOM 2329 N N . PRO A 1 316 ? 23.554 -19.371 10.521 1.00 33.91 316 PRO A N 1
ATOM 2330 C CA . PRO A 1 316 ? 24.373 -20.489 10.961 1.00 33.91 316 PRO A CA 1
ATOM 2331 C C . PRO A 1 316 ? 23.605 -21.211 12.078 1.00 33.91 316 PRO A C 1
ATOM 2333 O O . PRO A 1 316 ? 22.989 -20.570 12.928 1.00 33.91 316 PRO A O 1
ATOM 2336 N N . GLY A 1 317 ? 23.589 -22.544 12.036 1.00 30.58 317 GLY A N 1
ATOM 2337 C CA . GLY A 1 317 ? 22.811 -23.406 12.933 1.00 30.58 317 GLY A CA 1
ATOM 2338 C C . GLY A 1 317 ? 23.100 -23.236 14.436 1.00 30.58 317 GLY A C 1
ATOM 2339 O O . GLY A 1 317 ? 23.989 -22.485 14.838 1.00 30.58 317 GLY A O 1
ATOM 2340 N N . PRO A 1 318 ? 22.339 -23.940 15.294 1.00 35.44 318 PRO A N 1
ATOM 2341 C CA . PRO A 1 318 ? 22.322 -23.674 16.721 1.00 35.44 318 PRO A CA 1
ATOM 2342 C C . PRO A 1 318 ? 23.626 -24.156 17.360 1.00 35.44 318 PRO A C 1
ATOM 2344 O O . PRO A 1 318 ? 23.968 -25.333 17.275 1.00 35.44 318 PRO A O 1
ATOM 2347 N N . SER A 1 319 ? 24.320 -23.257 18.056 1.00 30.28 319 SER A N 1
ATOM 2348 C CA . SER A 1 319 ? 25.297 -23.642 19.070 1.00 30.28 319 SER A CA 1
ATOM 2349 C C . SER A 1 319 ? 24.781 -23.189 20.424 1.00 30.28 319 SER A C 1
ATOM 2351 O O . SER A 1 319 ? 24.633 -21.999 20.692 1.00 30.28 319 SER A O 1
ATOM 2353 N N . ALA A 1 320 ? 24.488 -24.175 21.265 1.00 33.84 320 ALA A N 1
ATOM 2354 C CA . ALA A 1 320 ? 24.208 -24.005 22.676 1.00 33.84 320 ALA A CA 1
ATOM 2355 C C . ALA A 1 320 ? 25.374 -23.293 23.382 1.00 33.84 320 ALA A C 1
ATOM 2357 O O . ALA A 1 320 ? 26.531 -23.657 23.171 1.00 33.84 320 ALA A O 1
ATOM 2358 N N . ASN A 1 321 ? 25.062 -22.301 24.222 1.00 30.09 321 ASN A N 1
ATOM 2359 C CA . ASN A 1 321 ? 25.437 -22.269 25.641 1.00 30.09 321 ASN A CA 1
ATOM 2360 C C . ASN A 1 321 ? 25.096 -20.919 26.298 1.00 30.09 321 ASN A C 1
ATOM 2362 O O . ASN A 1 321 ? 25.564 -19.877 25.859 1.00 30.09 321 ASN A O 1
ATOM 2366 N N . GLY A 1 322 ? 24.392 -20.994 27.434 1.00 27.95 322 GLY A N 1
ATOM 2367 C CA . GLY A 1 322 ? 24.769 -20.250 28.642 1.00 27.95 322 GLY A CA 1
ATOM 2368 C C . GLY A 1 322 ? 24.120 -18.890 28.926 1.00 27.95 322 GLY A C 1
ATOM 2369 O O . GLY A 1 322 ? 24.612 -17.873 28.470 1.00 27.95 322 GLY A O 1
ATOM 2370 N N . HIS A 1 323 ? 23.117 -18.919 29.816 1.00 29.64 323 HIS A N 1
ATOM 2371 C CA . HIS A 1 323 ? 22.931 -18.050 30.996 1.00 29.64 323 HIS A CA 1
ATOM 2372 C C . HIS A 1 323 ? 23.026 -16.517 30.859 1.00 29.64 323 HIS A C 1
ATOM 2374 O O . HIS A 1 323 ? 24.100 -15.966 30.641 1.00 29.64 323 HIS A O 1
ATOM 2380 N N . GLY A 1 324 ? 21.939 -15.827 31.227 1.00 27.02 324 GLY A N 1
ATOM 2381 C CA . GLY A 1 324 ? 21.994 -14.404 31.575 1.00 27.02 324 GLY A CA 1
ATOM 2382 C C . GLY A 1 324 ? 20.631 -13.735 31.721 1.00 27.02 324 GLY A C 1
ATOM 2383 O O . GLY A 1 324 ? 20.141 -13.125 30.784 1.00 27.02 324 GLY A O 1
ATOM 2384 N N . ASP A 1 325 ? 20.050 -13.885 32.906 1.00 30.28 325 ASP A N 1
ATOM 2385 C CA . ASP A 1 325 ? 19.079 -13.004 33.567 1.00 30.28 325 ASP A CA 1
ATOM 2386 C C . ASP A 1 325 ? 19.187 -11.507 33.182 1.00 30.28 325 ASP A C 1
ATOM 2388 O O . ASP A 1 325 ? 20.282 -10.943 33.275 1.00 30.28 325 ASP A O 1
ATOM 2392 N N . ARG A 1 326 ? 18.061 -10.871 32.803 1.00 31.08 326 ARG A N 1
ATOM 2393 C CA . ARG A 1 326 ? 17.487 -9.662 33.447 1.00 31.08 326 ARG A CA 1
ATOM 2394 C C . ARG A 1 326 ? 16.380 -8.997 32.624 1.00 31.08 326 ARG A C 1
ATOM 2396 O O . ARG A 1 326 ? 16.555 -8.664 31.454 1.00 31.08 326 ARG A O 1
ATOM 2403 N N . ASP A 1 327 ? 15.268 -8.763 33.316 1.00 32.81 327 ASP A N 1
ATOM 2404 C CA . ASP A 1 327 ? 14.287 -7.717 33.043 1.00 32.81 327 ASP A CA 1
ATOM 2405 C C . ASP A 1 327 ? 14.971 -6.351 32.904 1.00 32.81 327 ASP A C 1
ATOM 2407 O O . ASP A 1 327 ? 15.736 -5.964 33.785 1.00 32.81 327 ASP A O 1
ATOM 2411 N N . GLU A 1 328 ? 14.628 -5.575 31.874 1.00 29.72 328 GLU A N 1
ATOM 2412 C CA . GLU A 1 328 ? 14.770 -4.118 31.932 1.00 29.72 328 GLU A CA 1
ATOM 2413 C C . GLU A 1 328 ? 13.688 -3.428 31.088 1.00 29.72 328 GLU A C 1
ATOM 2415 O O . GLU A 1 328 ? 13.689 -3.416 29.856 1.00 29.72 328 GLU A O 1
ATOM 2420 N N . VAL A 1 329 ? 12.724 -2.863 31.814 1.00 30.62 329 VAL A N 1
ATOM 2421 C CA . VAL A 1 329 ? 11.785 -1.839 31.361 1.00 30.62 329 VAL A CA 1
ATOM 2422 C C . VAL A 1 329 ? 12.577 -0.543 31.198 1.00 30.62 329 VAL A C 1
ATOM 2424 O O . VAL A 1 329 ? 13.155 -0.061 32.168 1.00 30.62 329 VAL A O 1
ATOM 2427 N N . ILE A 1 330 ? 12.582 0.045 30.001 1.00 29.94 330 ILE A N 1
ATOM 2428 C CA . ILE A 1 330 ? 13.136 1.388 29.784 1.00 29.94 330 ILE A CA 1
ATOM 2429 C C . ILE A 1 330 ? 11.993 2.336 29.413 1.00 29.94 330 ILE A C 1
ATOM 2431 O O . ILE A 1 330 ? 11.648 2.517 28.247 1.00 29.94 330 ILE A O 1
ATOM 2435 N N . ASP A 1 331 ? 11.414 2.943 30.449 1.00 29.52 331 ASP A N 1
ATOM 2436 C CA . ASP A 1 331 ? 10.720 4.230 30.379 1.00 29.52 331 ASP A CA 1
ATOM 2437 C C . ASP A 1 331 ? 11.776 5.319 30.205 1.00 29.52 331 ASP A C 1
ATOM 2439 O O . ASP A 1 331 ? 12.523 5.537 31.150 1.00 29.52 331 ASP A O 1
ATOM 2443 N N . HIS A 1 332 ? 11.827 6.048 29.085 1.00 30.06 332 HIS A N 1
ATOM 2444 C CA . HIS A 1 332 ? 12.538 7.33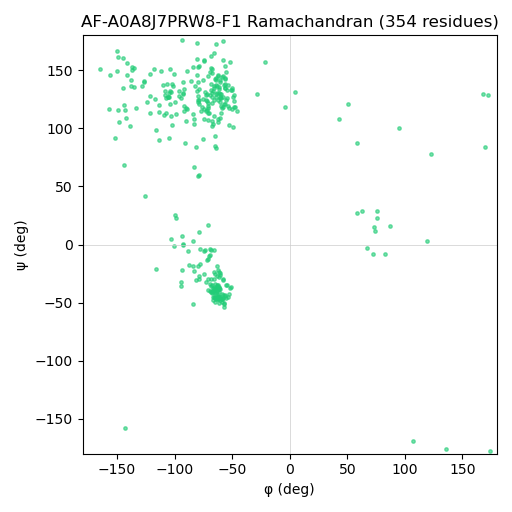5 29.016 1.00 30.06 332 HIS A CA 1
ATOM 2445 C C . HIS A 1 332 ? 11.735 8.373 28.217 1.00 30.06 332 HIS A C 1
ATOM 2447 O O . HIS A 1 332 ? 11.728 8.407 26.988 1.00 30.06 332 HIS A O 1
ATOM 2453 N N . VAL A 1 333 ? 11.086 9.264 28.971 1.00 34.47 333 VAL A N 1
ATOM 2454 C CA . VAL A 1 333 ? 10.674 10.604 28.543 1.00 34.47 333 VAL A CA 1
ATOM 2455 C C . VAL A 1 333 ? 11.906 11.507 28.601 1.00 34.47 333 VAL A C 1
ATOM 2457 O O . VAL A 1 333 ? 12.520 11.650 29.656 1.00 34.47 333 VAL A O 1
ATOM 2460 N N . GLY A 1 334 ? 12.246 12.161 27.491 1.00 24.77 334 GLY A N 1
ATOM 2461 C CA . GLY A 1 334 ? 13.288 13.185 27.454 1.00 24.77 334 GLY A CA 1
ATOM 2462 C C . GLY A 1 334 ? 13.101 14.135 26.274 1.00 24.77 334 GLY A C 1
ATOM 2463 O O . GLY A 1 334 ? 13.169 13.722 25.122 1.00 24.77 334 GLY A O 1
ATOM 2464 N N . SER A 1 335 ? 12.867 15.416 26.560 1.00 36.62 335 SER A N 1
ATOM 2465 C CA . SER A 1 335 ? 12.909 16.501 25.564 1.00 36.62 335 SER A CA 1
ATOM 2466 C C . SER A 1 335 ? 14.356 16.937 25.308 1.00 36.62 335 SER A C 1
ATOM 2468 O O . SER A 1 335 ? 15.116 17.026 26.273 1.00 36.62 335 SER A O 1
ATOM 2470 N N . PRO A 1 336 ? 14.728 17.339 24.073 1.00 39.00 336 PRO A N 1
ATOM 2471 C CA . PRO A 1 336 ? 15.565 18.544 23.977 1.00 39.00 336 PRO A CA 1
ATOM 2472 C C . PRO A 1 336 ? 15.326 19.475 22.762 1.00 39.00 336 PRO A C 1
ATOM 2474 O O . PRO A 1 336 ? 15.215 19.067 21.613 1.00 39.00 336 PRO A O 1
ATOM 2477 N N . VAL A 1 337 ? 15.272 20.773 23.087 1.00 30.78 337 VAL A N 1
ATOM 2478 C CA . VAL A 1 337 ? 16.088 21.904 22.583 1.00 30.78 337 VAL A CA 1
ATOM 2479 C C . VAL A 1 337 ? 16.408 22.034 21.073 1.00 30.78 337 VAL A C 1
ATOM 2481 O O . VAL A 1 337 ? 17.307 21.402 20.542 1.00 30.78 337 VAL A O 1
ATOM 2484 N N . GLY A 1 338 ? 15.759 23.028 20.447 1.00 34.12 338 GLY A N 1
ATOM 2485 C CA . GLY A 1 338 ? 16.392 24.184 19.776 1.00 34.12 338 GLY A CA 1
ATOM 2486 C C . GLY A 1 338 ? 17.391 23.992 18.622 1.00 34.12 338 GLY A C 1
ATOM 2487 O O . GLY A 1 338 ? 18.590 24.133 18.829 1.00 34.12 338 GLY A O 1
ATOM 2488 N N . VAL A 1 339 ? 16.888 23.890 17.385 1.00 29.14 339 VAL A N 1
ATOM 2489 C CA . VAL A 1 339 ? 17.609 24.187 16.122 1.00 29.14 339 VAL A CA 1
ATOM 2490 C C . VAL A 1 339 ? 16.640 24.966 15.204 1.00 29.14 339 VAL A C 1
ATOM 2492 O O . VAL A 1 339 ? 15.434 24.688 15.248 1.00 29.14 339 VAL A O 1
ATOM 2495 N N . PRO A 1 340 ? 17.069 25.990 14.432 1.00 29.67 340 PRO A N 1
ATOM 2496 C CA . PRO A 1 340 ? 16.142 26.870 13.720 1.00 29.67 340 PRO A CA 1
ATOM 2497 C C . PRO A 1 340 ? 15.406 26.125 12.597 1.00 29.67 340 PRO A C 1
ATOM 2499 O O . PRO A 1 340 ? 15.950 25.821 11.540 1.00 29.67 340 PRO A O 1
ATOM 2502 N N . ARG A 1 341 ? 14.125 25.853 12.861 1.00 36.22 341 ARG A N 1
ATOM 2503 C CA . ARG A 1 341 ? 13.171 25.139 12.006 1.00 36.22 341 ARG A CA 1
ATOM 2504 C C . ARG A 1 341 ? 12.935 25.879 10.685 1.00 36.22 341 ARG A C 1
ATOM 2506 O O . ARG A 1 341 ? 12.156 26.837 10.651 1.00 36.22 341 ARG A O 1
ATOM 2513 N N . ARG A 1 342 ? 13.492 25.394 9.572 1.00 32.94 342 ARG A N 1
ATOM 2514 C CA . ARG A 1 342 ? 12.855 25.605 8.262 1.00 32.94 342 ARG A CA 1
ATOM 2515 C C . ARG A 1 342 ? 11.661 24.662 8.193 1.00 32.94 342 ARG A C 1
ATOM 2517 O O . ARG A 1 342 ? 11.783 23.502 7.847 1.00 32.94 342 ARG A O 1
ATOM 2524 N N . ARG A 1 343 ? 10.509 25.176 8.625 1.00 33.16 343 ARG A N 1
ATOM 2525 C CA . ARG A 1 343 ? 9.246 24.436 8.667 1.00 33.16 343 ARG A CA 1
ATOM 2526 C C . ARG A 1 343 ? 8.885 23.966 7.257 1.00 33.16 343 ARG A C 1
ATOM 2528 O O . ARG A 1 343 ? 8.566 24.811 6.418 1.00 33.16 343 ARG A O 1
ATOM 2535 N N . LEU A 1 344 ? 8.812 22.654 7.039 1.00 35.47 344 LEU A N 1
ATOM 2536 C CA . LEU A 1 344 ? 7.874 22.094 6.069 1.00 35.47 344 LEU A CA 1
ATOM 2537 C C . LEU A 1 344 ? 6.487 22.650 6.419 1.00 35.47 344 LEU A C 1
ATOM 2539 O O . LEU A 1 344 ? 5.856 22.258 7.399 1.00 35.47 344 LEU A O 1
ATOM 2543 N N . ARG A 1 345 ? 6.017 23.635 5.648 1.00 32.22 345 ARG A N 1
ATOM 2544 C CA . ARG A 1 345 ? 4.622 24.089 5.679 1.00 32.22 345 ARG A CA 1
ATOM 2545 C C . ARG A 1 345 ? 3.774 23.100 4.881 1.00 32.22 345 ARG A C 1
ATOM 2547 O O . ARG A 1 345 ? 3.136 23.477 3.906 1.00 32.22 345 ARG A O 1
ATOM 2554 N N . VAL A 1 346 ? 3.768 21.838 5.290 1.00 35.34 346 VAL A N 1
ATOM 2555 C CA . VAL A 1 346 ? 2.695 20.922 4.912 1.00 35.34 346 VAL A CA 1
ATOM 2556 C C . VAL A 1 346 ? 1.818 20.831 6.152 1.00 35.34 346 VAL A C 1
ATOM 2558 O O . VAL A 1 346 ? 2.242 20.235 7.143 1.00 35.34 346 VAL A O 1
ATOM 2561 N N . PRO A 1 347 ? 0.659 21.512 6.196 1.00 24.84 347 PRO A N 1
ATOM 2562 C CA . PRO A 1 347 ? -0.231 21.362 7.330 1.00 24.84 347 PRO A CA 1
ATOM 2563 C C . PRO A 1 347 ? -0.620 19.886 7.417 1.00 24.84 347 PRO A C 1
ATOM 2565 O O . PRO A 1 347 ? -1.206 19.327 6.491 1.00 24.84 347 PRO A O 1
ATOM 2568 N N . LEU A 1 348 ? -0.277 19.259 8.539 1.00 30.89 348 LEU A N 1
ATOM 2569 C CA . LEU A 1 348 ? -0.860 17.996 8.956 1.00 30.89 348 LEU A CA 1
ATOM 2570 C C . LEU A 1 348 ? -2.344 18.272 9.237 1.00 30.89 348 LEU A C 1
ATOM 2572 O O . LEU A 1 348 ? -2.728 18.594 10.359 1.00 30.89 348 LEU A O 1
ATOM 2576 N N . ILE A 1 349 ? -3.181 18.234 8.201 1.00 29.31 349 ILE A N 1
ATOM 2577 C CA . ILE A 1 349 ? -4.629 18.335 8.363 1.00 29.31 349 ILE A CA 1
ATOM 2578 C C . ILE A 1 349 ? -5.129 16.946 8.755 1.00 29.31 349 ILE A C 1
ATOM 2580 O O . ILE A 1 349 ? -5.580 16.165 7.924 1.00 29.31 349 ILE A O 1
ATOM 2584 N N . ILE A 1 350 ? -5.048 16.639 10.046 1.00 32.94 350 ILE A N 1
ATOM 2585 C CA . ILE A 1 350 ? -5.955 15.671 10.659 1.00 32.94 350 ILE A CA 1
ATOM 2586 C C . ILE A 1 350 ? -7.132 16.510 11.154 1.00 32.94 350 ILE A C 1
ATOM 2588 O O . ILE A 1 350 ? -7.106 17.015 12.277 1.00 32.94 350 ILE A O 1
ATOM 2592 N N . ARG A 1 351 ? -8.131 16.752 10.292 1.00 27.56 351 ARG A N 1
ATOM 2593 C CA . ARG A 1 351 ? -9.388 17.345 10.767 1.00 27.56 351 ARG A CA 1
ATOM 2594 C C . ARG A 1 351 ? -10.027 16.350 11.729 1.00 27.56 351 ARG A C 1
ATOM 2596 O O . ARG A 1 351 ? -10.184 15.176 11.396 1.00 27.56 351 ARG A O 1
ATOM 2603 N N . ARG A 1 352 ? -10.359 16.810 12.933 1.00 27.17 352 ARG A N 1
ATOM 2604 C CA . ARG A 1 352 ? -11.207 16.048 13.849 1.00 27.17 352 ARG A CA 1
ATOM 2605 C C . ARG A 1 352 ? -12.616 15.982 13.250 1.00 27.17 352 ARG A C 1
ATOM 2607 O O . ARG A 1 352 ? -13.027 16.942 12.597 1.00 27.17 352 ARG A O 1
ATOM 2614 N N . PRO A 1 353 ? -13.376 14.898 13.467 1.00 25.53 353 PRO A N 1
ATOM 2615 C CA . PRO A 1 353 ? -14.807 14.926 13.201 1.00 25.53 353 PRO A CA 1
ATOM 2616 C C . PRO A 1 353 ? -15.434 16.020 14.082 1.00 25.53 353 PRO A C 1
ATOM 2618 O O . PRO A 1 353 ? -15.408 15.889 15.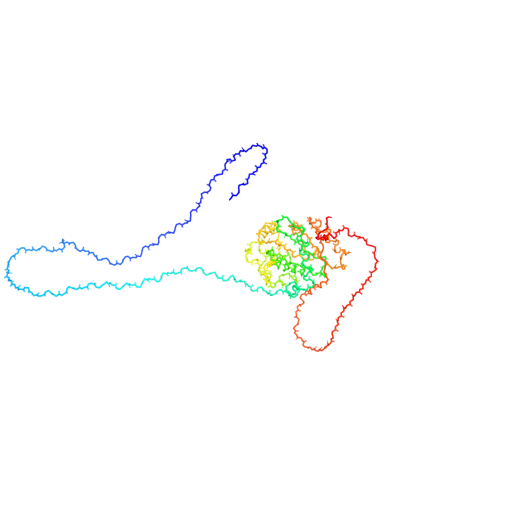305 1.00 25.53 353 PRO A O 1
ATOM 2621 N N . GLY A 1 354 ? -15.940 17.100 13.474 1.00 30.52 354 GLY A N 1
ATOM 2622 C CA . GLY A 1 354 ? -16.689 18.157 14.171 1.00 30.52 354 GLY A CA 1
ATOM 2623 C C . GLY A 1 354 ? -16.118 19.581 14.148 1.00 30.52 354 GLY A C 1
ATOM 2624 O O . GLY A 1 354 ? -16.741 20.446 14.750 1.00 30.52 354 GLY A O 1
ATOM 2625 N N . ASP A 1 355 ? -15.002 19.852 13.466 1.00 34.06 355 ASP A N 1
ATOM 2626 C CA . ASP A 1 355 ? -14.526 21.231 13.257 1.00 34.06 355 ASP A CA 1
ATOM 2627 C C . ASP A 1 355 ? -14.841 21.679 11.809 1.00 34.06 355 ASP A C 1
ATOM 2629 O O . ASP A 1 355 ? -14.252 21.144 10.858 1.00 34.06 355 ASP A O 1
ATOM 2633 N N . ASP A 1 356 ? -15.786 22.621 11.652 1.00 39.81 356 ASP A N 1
ATOM 2634 C CA . ASP A 1 356 ? -16.143 23.290 10.378 1.00 39.81 356 ASP A CA 1
ATOM 2635 C C . ASP A 1 356 ? -14.934 23.988 9.714 1.00 39.81 356 ASP A C 1
ATOM 2637 O O . ASP A 1 356 ? -14.197 24.726 10.410 1.00 39.81 356 ASP A O 1
#